Protein AF-A0A5C6ANN1-F1 (afdb_monomer_lite)

pLDDT: mean 83.43, std 12.72, range [32.19, 96.56]

Secondary structure (DSSP, 8-state):
---HHHHHHHHHHH---HHHHHHHHHHTTT-HHHHHHTT--HHHHHHHHHHHHHHHHTGGGSSSPPPHHHHHHHHHHHHHHHHTSS-HHHHHHHHHHHHHHHH-HHHHHHHHH-HHHHHHHHHHHH--S--SPPPPEEEEEE-SS-EEEEEEPSPPSSTTS-SEEEEEPPP--TT-PPPPEEEEEEE--S-SSEEEEEEEEEEEETTEEEEEEEEEEEEEE-SHHHHHHHHHHHHHTT--

Structure (mmCIF, N/CA/C/O backbone):
data_AF-A0A5C6ANN1-F1
#
_entry.id   AF-A0A5C6ANN1-F1
#
loop_
_atom_site.group_PDB
_atom_site.id
_atom_site.type_symbol
_atom_site.label_atom_id
_atom_site.label_alt_id
_atom_site.label_comp_id
_atom_site.label_asym_id
_atom_site.label_entity_id
_atom_site.label_seq_id
_atom_site.pdbx_PDB_ins_code
_atom_site.Cartn_x
_atom_site.Cartn_y
_atom_site.Cartn_z
_atom_site.occupancy
_atom_site.B_iso_or_equiv
_atom_site.auth_seq_id
_atom_site.auth_comp_id
_atom_site.auth_asym_id
_atom_site.auth_atom_id
_atom_site.pdbx_PDB_model_num
ATOM 1 N N . MET A 1 1 ? 25.927 -15.952 -22.847 1.00 74.31 1 MET A N 1
ATOM 2 C CA . MET A 1 1 ? 26.620 -14.885 -23.605 1.00 74.31 1 MET A CA 1
ATOM 3 C C . MET A 1 1 ? 25.627 -13.751 -23.765 1.00 74.31 1 MET A C 1
ATOM 5 O O . MET A 1 1 ? 24.557 -14.005 -24.300 1.00 74.31 1 MET A O 1
ATOM 9 N N . VAL A 1 2 ? 25.929 -12.561 -23.238 1.00 84.38 2 VAL A N 1
ATOM 10 C CA . VAL A 1 2 ? 24.998 -11.420 -23.272 1.00 84.38 2 VAL A CA 1
ATOM 11 C C . VAL A 1 2 ? 24.938 -10.831 -24.678 1.00 84.38 2 VAL A C 1
ATOM 13 O O . VAL A 1 2 ? 25.979 -10.594 -25.289 1.00 84.38 2 VAL A O 1
ATOM 16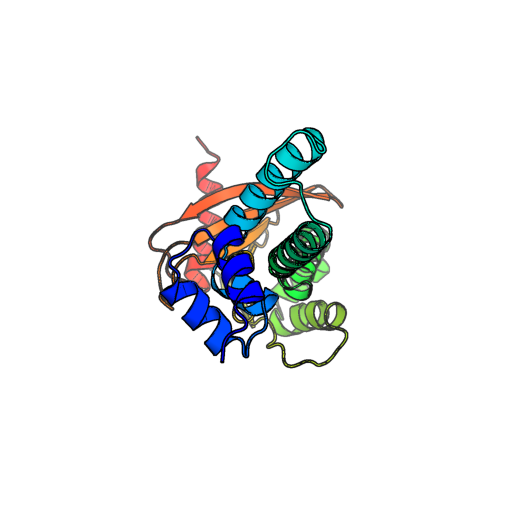 N N . ASP A 1 3 ? 23.725 -10.585 -25.168 1.00 92.81 3 ASP A N 1
ATOM 17 C CA . ASP A 1 3 ? 23.479 -9.899 -26.436 1.00 92.81 3 ASP A CA 1
ATOM 18 C C . ASP A 1 3 ? 24.034 -8.455 -26.382 1.00 92.81 3 ASP A C 1
ATOM 20 O O . ASP A 1 3 ? 23.588 -7.661 -25.541 1.00 92.81 3 ASP A O 1
ATOM 24 N N . PRO A 1 4 ? 24.987 -8.081 -27.261 1.00 92.88 4 PRO A N 1
ATOM 25 C CA . PRO A 1 4 ? 25.559 -6.736 -27.303 1.00 92.88 4 PRO A CA 1
ATOM 26 C C . PRO A 1 4 ? 24.526 -5.621 -27.513 1.00 92.88 4 PRO A C 1
ATOM 28 O O . PRO A 1 4 ? 24.717 -4.515 -27.003 1.00 92.88 4 PRO A O 1
ATOM 31 N N . ILE A 1 5 ? 23.436 -5.896 -28.238 1.00 90.69 5 ILE A N 1
ATOM 32 C CA . ILE A 1 5 ? 22.366 -4.926 -28.501 1.00 90.69 5 ILE A CA 1
ATOM 33 C C . ILE A 1 5 ? 21.604 -4.647 -27.205 1.00 90.69 5 ILE A C 1
ATOM 35 O O . ILE A 1 5 ? 21.442 -3.486 -26.826 1.00 90.69 5 ILE A O 1
ATOM 39 N N . LYS A 1 6 ? 21.218 -5.700 -26.474 1.00 91.81 6 LYS A N 1
ATOM 40 C CA . LYS A 1 6 ? 20.549 -5.570 -25.169 1.00 91.81 6 LYS A CA 1
ATOM 41 C C . LYS A 1 6 ? 21.451 -4.911 -24.129 1.00 91.81 6 LYS A C 1
ATOM 43 O O . LYS A 1 6 ? 20.990 -4.060 -23.378 1.00 91.81 6 LYS A O 1
ATOM 48 N N . LEU A 1 7 ? 22.743 -5.241 -24.122 1.00 93.88 7 LEU A N 1
ATOM 49 C CA . LEU A 1 7 ? 23.719 -4.621 -23.223 1.00 93.88 7 LEU A CA 1
ATOM 50 C C . LEU A 1 7 ? 23.863 -3.116 -23.477 1.00 93.88 7 LEU A C 1
ATOM 52 O O . LEU A 1 7 ? 23.915 -2.330 -22.529 1.00 93.88 7 LEU A O 1
ATOM 56 N N . LYS A 1 8 ? 23.900 -2.707 -24.750 1.00 91.25 8 LYS A N 1
ATOM 57 C CA . LYS A 1 8 ? 23.919 -1.292 -25.131 1.00 91.25 8 LYS A CA 1
ATOM 58 C C . LYS A 1 8 ? 22.620 -0.593 -24.724 1.00 91.25 8 LYS A C 1
ATOM 60 O O . LYS A 1 8 ? 22.699 0.467 -24.108 1.00 91.25 8 LYS A O 1
ATOM 65 N N . GLY A 1 9 ? 21.466 -1.199 -25.010 1.00 89.75 9 GLY A N 1
ATOM 66 C CA . GLY A 1 9 ? 20.154 -0.657 -24.648 1.00 89.75 9 GLY A CA 1
ATOM 67 C C . GLY A 1 9 ? 20.000 -0.452 -23.141 1.00 89.75 9 GLY A C 1
ATOM 68 O O . GLY A 1 9 ? 19.664 0.644 -22.703 1.00 89.75 9 GLY A O 1
ATOM 69 N N . LEU A 1 10 ? 20.357 -1.456 -22.332 1.00 93.00 10 LEU A N 1
ATOM 70 C CA . LEU A 1 10 ? 20.296 -1.363 -20.871 1.00 93.00 10 LEU A CA 1
ATOM 71 C C . LEU A 1 10 ? 21.203 -0.257 -20.323 1.00 93.00 10 LEU A C 1
ATOM 73 O O . LEU A 1 10 ? 20.816 0.475 -19.417 1.00 93.00 10 LEU A O 1
ATOM 77 N N . ARG A 1 11 ? 22.408 -0.105 -20.883 1.00 93.25 11 ARG A N 1
ATOM 78 C CA . ARG A 1 11 ? 23.336 0.962 -20.490 1.00 93.25 11 ARG A CA 1
ATOM 79 C C . ARG A 1 11 ? 22.816 2.350 -20.859 1.00 93.25 11 ARG A C 1
ATOM 81 O O . ARG A 1 11 ? 22.998 3.274 -20.080 1.00 93.25 11 ARG A O 1
ATOM 88 N N . GLN A 1 12 ? 22.204 2.505 -22.031 1.00 88.50 12 GLN A N 1
ATOM 89 C CA . GLN A 1 12 ? 21.602 3.779 -22.435 1.00 88.50 12 GLN A CA 1
ATOM 90 C C . GLN A 1 12 ? 20.427 4.154 -21.528 1.00 88.50 12 GLN A C 1
ATOM 92 O O . GLN A 1 12 ? 20.292 5.319 -21.176 1.00 88.50 12 GLN A O 1
ATOM 97 N N . LEU A 1 13 ? 19.633 3.164 -21.118 1.00 88.81 13 LEU A N 1
ATOM 98 C CA . LEU A 1 13 ? 18.483 3.361 -20.243 1.00 88.81 13 LEU A CA 1
ATOM 99 C C . LEU A 1 13 ? 18.887 3.701 -18.799 1.00 88.81 13 LEU A C 1
ATOM 101 O O . LEU A 1 13 ? 18.319 4.595 -18.196 1.00 88.81 13 LEU A O 1
ATOM 105 N N . THR A 1 14 ? 19.867 2.992 -18.239 1.00 89.38 14 THR A N 1
ATOM 106 C CA . THR A 1 14 ? 20.229 3.094 -16.808 1.00 89.38 14 THR A CA 1
ATOM 107 C C . THR A 1 14 ? 21.379 4.057 -16.528 1.00 89.38 14 THR A C 1
ATOM 109 O O . THR A 1 14 ? 21.643 4.386 -15.376 1.00 89.38 14 THR A O 1
ATOM 112 N N . ASN A 1 15 ? 22.132 4.444 -17.563 1.00 88.31 15 ASN A N 1
ATOM 113 C CA . ASN A 1 15 ? 23.419 5.137 -17.455 1.00 88.31 15 ASN A CA 1
ATOM 114 C C . ASN A 1 15 ? 24.447 4.435 -16.533 1.00 88.31 15 ASN A C 1
ATOM 116 O O . ASN A 1 15 ? 25.425 5.041 -16.092 1.00 88.31 15 ASN A O 1
ATOM 120 N N . ALA A 1 16 ? 24.250 3.145 -16.244 1.00 90.44 16 ALA A N 1
ATOM 121 C CA . ALA A 1 16 ? 25.093 2.3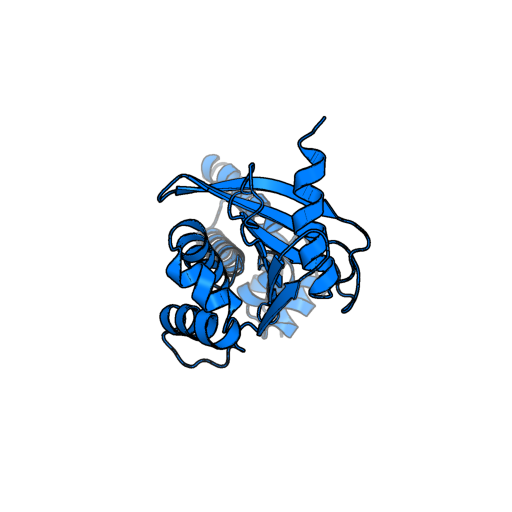81 -15.336 1.00 90.44 16 ALA A CA 1
ATOM 122 C C . ALA A 1 16 ? 26.400 1.893 -15.992 1.00 90.44 16 ALA A C 1
ATOM 124 O O . ALA A 1 16 ? 26.607 1.956 -17.213 1.00 90.44 16 ALA A O 1
ATOM 125 N N . GLY A 1 17 ? 27.312 1.375 -15.163 1.00 92.62 17 GLY A N 1
ATOM 126 C CA . GLY A 1 17 ? 28.566 0.786 -15.619 1.00 92.62 17 GLY A CA 1
ATOM 127 C C . GLY A 1 17 ? 28.345 -0.453 -16.495 1.00 92.62 17 GLY A C 1
ATOM 128 O O . GLY A 1 17 ? 27.453 -1.261 -16.252 1.00 92.62 17 GLY A O 1
ATOM 129 N N . LEU A 1 18 ? 29.205 -0.659 -17.501 1.00 94.12 18 LEU A N 1
ATOM 130 C CA . LEU A 1 18 ? 29.098 -1.795 -18.435 1.00 94.12 18 LEU A CA 1
ATOM 131 C C . LEU A 1 18 ? 29.082 -3.156 -17.716 1.00 94.12 18 LEU A C 1
ATOM 133 O O . LEU A 1 18 ? 28.365 -4.069 -18.123 1.00 94.12 18 LEU A O 1
ATOM 137 N N . ALA A 1 19 ? 29.881 -3.290 -16.655 1.00 94.25 19 ALA A N 1
ATOM 138 C CA . ALA A 1 19 ? 29.939 -4.502 -15.848 1.00 94.25 19 ALA A CA 1
ATOM 139 C C . ALA A 1 19 ? 28.636 -4.742 -15.070 1.00 94.25 19 ALA A C 1
ATOM 141 O O . ALA A 1 19 ? 28.210 -5.888 -14.948 1.00 94.25 19 ALA A O 1
ATOM 142 N N . ASP A 1 20 ? 27.983 -3.682 -14.592 1.00 95.06 20 ASP A N 1
ATOM 143 C CA . ASP A 1 20 ? 26.718 -3.764 -13.857 1.00 95.06 20 ASP A CA 1
ATOM 144 C C . ASP A 1 20 ? 25.587 -4.190 -14.787 1.00 95.06 20 ASP A C 1
ATOM 146 O O . ASP A 1 20 ? 24.904 -5.172 -14.505 1.00 95.06 20 ASP A O 1
ATOM 150 N N . CYS A 1 21 ? 25.490 -3.560 -15.962 1.00 95.81 21 CYS A N 1
ATOM 151 C CA . CYS A 1 21 ? 24.527 -3.949 -16.992 1.00 95.81 21 CYS A CA 1
ATOM 152 C C . CYS A 1 21 ? 24.727 -5.402 -17.445 1.00 95.81 21 CYS A C 1
ATOM 154 O O . CYS A 1 21 ? 23.760 -6.132 -17.658 1.00 95.81 21 CYS A O 1
ATOM 156 N N . LYS A 1 22 ? 25.985 -5.846 -17.583 1.00 95.94 22 LYS A N 1
ATOM 157 C CA . LYS A 1 22 ? 26.286 -7.236 -17.943 1.00 95.94 22 LYS A CA 1
ATOM 158 C C . LYS A 1 22 ? 25.817 -8.200 -16.854 1.00 95.94 22 LYS A C 1
ATOM 160 O O . LYS A 1 22 ? 25.176 -9.192 -17.180 1.00 95.94 22 LYS A O 1
ATOM 165 N N . ARG A 1 23 ? 26.101 -7.895 -15.582 1.00 96.19 23 ARG A N 1
ATOM 166 C CA . ARG A 1 23 ? 25.662 -8.714 -14.443 1.00 96.19 23 ARG A CA 1
ATOM 167 C C . ARG A 1 23 ? 24.142 -8.806 -14.358 1.00 96.19 23 ARG A C 1
ATOM 169 O O . ARG A 1 23 ? 23.636 -9.906 -14.175 1.00 96.19 23 ARG A O 1
ATOM 176 N N . ALA A 1 24 ? 23.435 -7.691 -14.526 1.00 91.12 24 ALA A N 1
ATOM 177 C CA . ALA A 1 24 ? 21.976 -7.675 -14.525 1.00 91.12 24 ALA A CA 1
ATOM 178 C C . ALA A 1 24 ? 21.403 -8.537 -15.663 1.00 91.12 24 ALA A C 1
ATOM 180 O O . ALA A 1 24 ? 20.565 -9.396 -15.418 1.00 91.12 24 ALA A O 1
ATOM 181 N N . LEU A 1 25 ? 21.923 -8.403 -16.890 1.00 95.75 25 LEU A N 1
ATOM 182 C CA . LEU A 1 25 ? 21.481 -9.230 -18.020 1.00 95.75 25 LEU A CA 1
ATOM 183 C C . LEU A 1 25 ? 21.795 -10.715 -17.835 1.00 95.75 25 LEU A C 1
ATOM 185 O O . LEU A 1 25 ? 20.956 -11.546 -18.170 1.00 95.75 25 LEU A O 1
ATOM 189 N N . ASP A 1 26 ? 22.972 -11.062 -17.310 1.00 96.12 26 ASP A N 1
ATOM 190 C CA . ASP A 1 26 ? 23.312 -12.455 -17.007 1.00 96.12 26 ASP A CA 1
ATOM 191 C C . ASP A 1 26 ? 22.364 -13.028 -15.929 1.00 96.12 26 ASP A C 1
ATOM 193 O O . ASP A 1 26 ? 21.859 -14.139 -16.091 1.00 96.12 26 ASP A O 1
ATOM 197 N N . ALA A 1 27 ? 22.058 -12.261 -14.874 1.00 92.31 27 ALA A N 1
ATOM 198 C CA . ALA A 1 27 ? 21.139 -12.666 -13.806 1.00 92.31 27 ALA A CA 1
ATOM 199 C C . ALA A 1 27 ? 19.683 -12.817 -14.284 1.00 92.31 27 ALA A C 1
ATOM 201 O O . ALA A 1 27 ? 18.965 -13.695 -13.811 1.00 92.31 27 ALA A O 1
ATOM 202 N N . SER A 1 28 ? 19.261 -12.003 -15.249 1.00 92.94 28 SER A N 1
ATOM 203 C CA . SER A 1 28 ? 17.920 -12.035 -15.843 1.00 92.94 28 SER A CA 1
ATOM 204 C C . SER A 1 28 ? 17.790 -13.001 -17.028 1.00 92.94 28 SER A C 1
ATOM 206 O O . SER A 1 28 ? 16.821 -12.921 -17.779 1.00 92.94 28 SER A O 1
ATOM 208 N N . GLY A 1 29 ? 18.770 -13.881 -17.271 1.00 93.62 29 GLY A N 1
ATOM 209 C CA . GLY A 1 29 ? 18.729 -14.823 -18.399 1.00 93.62 29 GLY A CA 1
ATOM 210 C C . GLY A 1 29 ? 18.729 -14.146 -19.779 1.00 93.62 29 GLY A C 1
ATOM 211 O O . GLY A 1 29 ? 18.276 -14.725 -20.763 1.00 93.62 29 GLY A O 1
ATOM 212 N N . GLY A 1 30 ? 19.227 -12.911 -19.864 1.00 93.19 30 GLY A N 1
ATOM 213 C CA . GLY A 1 30 ? 19.242 -12.094 -21.076 1.00 93.19 30 GLY A CA 1
ATOM 214 C C . GLY A 1 30 ? 17.938 -11.343 -21.365 1.00 93.19 30 GLY A C 1
ATOM 215 O O . GLY A 1 30 ? 17.795 -10.795 -22.464 1.00 93.19 30 GLY A O 1
ATOM 216 N N . ASP A 1 31 ? 16.988 -11.306 -20.431 1.00 93.94 31 ASP A N 1
ATOM 217 C CA . ASP A 1 31 ? 15.791 -10.468 -20.522 1.00 93.94 31 ASP A CA 1
ATOM 218 C C . ASP A 1 31 ? 16.133 -9.002 -20.198 1.00 93.94 31 ASP A C 1
ATOM 220 O O . ASP A 1 31 ? 16.632 -8.683 -19.118 1.00 93.94 31 ASP A O 1
ATOM 224 N N . LEU A 1 32 ? 15.887 -8.104 -21.160 1.00 93.75 32 LEU A N 1
ATOM 225 C CA . LEU A 1 32 ? 16.189 -6.677 -21.030 1.00 93.75 32 LEU A CA 1
ATOM 226 C C . LEU A 1 32 ? 15.260 -5.976 -20.032 1.00 93.75 32 LEU A C 1
ATOM 228 O O . LEU A 1 32 ? 15.716 -5.108 -19.293 1.00 93.75 32 LEU A O 1
ATOM 232 N N . PHE A 1 33 ? 13.980 -6.341 -20.018 1.00 94.25 33 PHE A N 1
ATOM 233 C CA . PHE A 1 33 ? 12.996 -5.750 -19.123 1.00 94.25 33 PHE A CA 1
ATOM 234 C C . PHE A 1 33 ? 13.290 -6.154 -17.679 1.00 94.25 33 PHE A C 1
ATOM 236 O O . PHE A 1 33 ? 13.425 -5.287 -16.820 1.00 94.25 33 PHE A O 1
ATOM 243 N N . ALA A 1 34 ? 13.497 -7.448 -17.420 1.00 89.06 34 ALA A N 1
ATOM 244 C CA . ALA A 1 34 ? 13.824 -7.921 -16.075 1.00 89.06 34 ALA A CA 1
ATOM 245 C C . ALA A 1 34 ? 15.167 -7.356 -15.571 1.00 89.06 34 ALA A C 1
ATOM 247 O O . ALA A 1 34 ? 15.286 -7.004 -14.396 1.00 89.06 34 ALA A O 1
ATOM 248 N N . ALA A 1 35 ? 16.158 -7.200 -16.456 1.00 94.06 35 ALA A N 1
ATOM 249 C CA . ALA A 1 35 ? 17.420 -6.560 -16.098 1.00 94.06 35 ALA A CA 1
ATOM 250 C C . ALA A 1 35 ? 17.228 -5.070 -15.764 1.00 94.06 35 ALA A C 1
ATOM 252 O O . ALA A 1 35 ? 17.770 -4.598 -14.767 1.00 94.06 35 ALA A O 1
ATOM 253 N N . ALA A 1 36 ? 16.423 -4.338 -16.542 1.00 93.75 36 ALA A N 1
ATOM 254 C CA . ALA A 1 36 ? 16.095 -2.937 -16.273 1.00 93.75 36 ALA A CA 1
ATOM 255 C C . ALA A 1 36 ? 15.337 -2.757 -14.947 1.00 93.75 36 ALA A C 1
ATOM 257 O O . ALA A 1 36 ? 15.718 -1.904 -14.152 1.00 93.75 36 ALA A O 1
ATOM 258 N N . VAL A 1 37 ? 14.344 -3.607 -14.660 1.00 91.50 37 VAL A N 1
ATOM 259 C CA . VAL A 1 37 ? 13.619 -3.622 -13.375 1.00 91.50 37 VAL A CA 1
ATOM 260 C C . VAL A 1 37 ? 14.572 -3.798 -12.191 1.00 91.50 37 VAL A C 1
ATOM 262 O O . VAL A 1 37 ? 14.400 -3.156 -11.164 1.00 91.50 37 VAL A O 1
ATOM 265 N N . SER A 1 38 ? 15.607 -4.632 -12.328 1.00 90.25 38 SER A N 1
ATOM 266 C CA . SER A 1 38 ? 16.580 -4.855 -11.248 1.00 90.25 38 SER A CA 1
ATOM 267 C C . SER A 1 38 ? 17.510 -3.663 -10.972 1.00 90.25 38 SER A C 1
ATOM 269 O O . SER A 1 38 ? 18.192 -3.649 -9.948 1.00 90.25 38 SER A O 1
ATOM 271 N N . MET A 1 39 ? 17.574 -2.695 -11.892 1.00 90.62 39 MET A N 1
ATOM 272 C CA . MET A 1 39 ? 18.523 -1.578 -11.855 1.00 90.62 39 MET A CA 1
ATOM 273 C C . MET A 1 39 ? 17.867 -0.208 -11.678 1.00 90.62 39 MET A C 1
ATOM 275 O O . MET A 1 39 ? 18.558 0.727 -11.286 1.00 90.62 39 MET A O 1
ATOM 279 N N . LEU A 1 40 ? 16.582 -0.078 -12.002 1.00 89.69 40 LEU A N 1
ATOM 280 C CA . LEU A 1 40 ? 15.853 1.185 -11.978 1.00 89.69 40 LEU A CA 1
ATOM 281 C C . LEU A 1 40 ? 14.885 1.242 -10.799 1.00 89.69 40 LEU A C 1
ATOM 283 O O . LEU A 1 40 ? 14.355 0.228 -10.353 1.00 89.69 40 LEU A O 1
ATOM 287 N N . THR A 1 41 ? 14.630 2.455 -10.333 1.00 85.56 41 THR A N 1
ATOM 288 C CA . THR A 1 41 ? 13.527 2.796 -9.436 1.00 85.56 41 THR A CA 1
ATOM 289 C C . THR A 1 41 ? 12.376 3.427 -10.219 1.00 85.56 41 THR A C 1
ATOM 291 O O . THR A 1 41 ? 12.530 3.830 -11.374 1.00 85.56 41 THR A O 1
ATOM 294 N N . GLU A 1 42 ? 11.214 3.577 -9.580 1.00 82.12 42 GLU A N 1
ATOM 295 C CA . GLU A 1 42 ? 10.096 4.316 -10.173 1.00 82.12 42 GLU A CA 1
ATOM 296 C C . GLU A 1 42 ? 10.489 5.755 -10.553 1.00 82.12 42 GLU A C 1
ATOM 298 O O . GLU A 1 42 ? 10.128 6.226 -11.632 1.00 82.12 42 GLU A O 1
ATOM 303 N N . SER A 1 43 ? 11.246 6.442 -9.689 1.00 81.56 43 SER A N 1
ATOM 304 C CA . SER A 1 43 ? 11.703 7.811 -9.956 1.00 81.56 43 SER A CA 1
ATOM 305 C C . SER A 1 43 ? 12.562 7.867 -11.216 1.00 81.56 43 SER A C 1
ATOM 307 O O . SER A 1 43 ? 12.337 8.725 -12.068 1.00 81.56 43 SER A O 1
ATOM 309 N N . ASP A 1 44 ? 13.478 6.907 -11.379 1.00 89.94 44 ASP A N 1
ATOM 310 C CA . ASP A 1 44 ? 14.326 6.826 -12.571 1.00 89.94 44 ASP A CA 1
ATOM 311 C C . ASP A 1 44 ? 13.476 6.643 -13.836 1.00 89.94 44 ASP A C 1
ATOM 313 O O . ASP A 1 44 ? 13.704 7.299 -14.850 1.00 89.94 44 ASP A O 1
ATOM 317 N N . VAL A 1 45 ? 12.443 5.794 -13.782 1.00 90.50 45 VAL A N 1
ATOM 318 C CA . VAL A 1 45 ? 11.533 5.574 -14.918 1.00 90.50 45 VAL A CA 1
ATOM 319 C C . VAL A 1 45 ? 10.735 6.835 -15.262 1.00 90.50 45 VAL A C 1
ATOM 321 O O . VAL A 1 45 ? 10.552 7.129 -16.445 1.00 90.50 45 VAL A O 1
ATOM 324 N N . GLN A 1 46 ? 10.309 7.620 -14.269 1.00 85.88 46 GLN A N 1
ATOM 325 C CA . GLN A 1 46 ? 9.625 8.896 -14.507 1.00 85.88 46 GLN A CA 1
ATOM 326 C C . GLN A 1 46 ? 10.554 9.940 -15.144 1.00 85.88 46 GLN A C 1
ATOM 328 O O . GLN A 1 46 ? 10.162 10.613 -16.102 1.00 85.88 46 GLN A O 1
ATOM 333 N N . GLU A 1 47 ? 11.802 10.038 -14.684 1.00 88.88 47 GLU A N 1
ATOM 334 C CA . GLU A 1 47 ? 12.810 10.911 -15.297 1.00 88.88 47 GLU A CA 1
ATOM 335 C C . GLU A 1 47 ? 13.109 10.506 -16.747 1.00 88.88 47 GLU A C 1
ATOM 337 O O . GLU A 1 47 ? 13.139 11.352 -17.648 1.00 88.88 47 GLU A O 1
ATOM 342 N N . LEU A 1 48 ? 13.260 9.202 -16.999 1.00 92.50 48 LEU A N 1
ATOM 343 C CA . LEU A 1 48 ? 13.475 8.658 -18.339 1.00 92.50 48 LEU A CA 1
ATOM 344 C C . LEU A 1 48 ? 12.288 8.935 -19.263 1.00 92.50 48 LEU A C 1
ATOM 346 O O . LEU A 1 48 ? 12.487 9.348 -20.407 1.00 92.50 48 LEU A O 1
ATOM 350 N N . LYS A 1 49 ? 11.056 8.777 -18.772 1.00 91.38 49 LYS A N 1
ATOM 351 C CA . LYS A 1 49 ? 9.841 9.098 -19.527 1.00 91.38 49 LYS A CA 1
ATOM 352 C C . LYS A 1 49 ? 9.773 10.582 -19.873 1.00 91.38 49 LYS A C 1
ATOM 354 O O . LYS A 1 49 ? 9.498 10.924 -21.023 1.00 91.38 49 LYS A O 1
ATOM 359 N N . GLN A 1 50 ? 10.082 11.465 -18.927 1.00 88.62 50 GLN A N 1
ATOM 360 C CA . GLN A 1 50 ? 10.095 12.904 -19.179 1.00 88.62 50 GLN A CA 1
ATOM 361 C C . GLN A 1 50 ? 11.157 13.281 -20.221 1.00 88.62 50 GLN A C 1
ATOM 363 O O . GLN A 1 50 ? 10.874 14.023 -21.164 1.00 88.62 50 GLN A O 1
ATOM 368 N N . SER A 1 51 ? 12.358 12.708 -20.108 1.00 89.69 51 SER A N 1
ATOM 369 C CA . SER A 1 51 ? 13.430 12.855 -21.100 1.00 89.69 51 SER A CA 1
ATOM 370 C C . SER A 1 51 ? 12.996 12.363 -22.488 1.00 89.69 51 SER A C 1
ATOM 372 O O . SER A 1 51 ? 13.179 13.061 -23.492 1.00 89.69 51 SER A O 1
ATOM 374 N N . MET A 1 52 ? 12.337 11.202 -22.555 1.00 91.00 52 MET A N 1
ATOM 375 C CA . MET A 1 52 ? 11.778 10.648 -23.788 1.00 91.00 52 MET A CA 1
ATOM 376 C C . MET A 1 52 ? 10.719 11.578 -24.397 1.00 91.00 52 MET A C 1
ATOM 378 O O . MET A 1 52 ? 10.752 11.817 -25.600 1.00 91.00 52 MET A O 1
ATOM 382 N N . MET A 1 53 ? 9.803 12.144 -23.605 1.00 87.50 53 MET A N 1
ATOM 383 C CA . MET A 1 53 ? 8.771 13.069 -24.098 1.00 87.50 53 MET A CA 1
ATOM 384 C C . MET A 1 53 ? 9.378 14.351 -24.683 1.00 87.50 53 MET A C 1
ATOM 386 O O . MET A 1 53 ? 8.953 14.814 -25.746 1.00 87.50 53 MET A O 1
ATOM 390 N N . VAL A 1 54 ? 10.420 14.892 -24.045 1.00 87.38 54 VAL A N 1
ATOM 391 C CA . VAL A 1 54 ? 11.167 16.041 -24.576 1.00 87.38 54 VAL A CA 1
ATOM 392 C C . VAL A 1 54 ? 11.824 15.679 -25.910 1.00 87.38 54 VAL A C 1
ATOM 394 O O . VAL A 1 54 ? 11.658 16.403 -26.890 1.00 87.38 54 VAL A O 1
ATOM 397 N N . ARG A 1 55 ? 12.489 14.522 -26.000 1.00 88.69 55 ARG A N 1
ATOM 398 C CA . ARG A 1 55 ? 13.090 14.039 -27.256 1.00 88.69 55 ARG A CA 1
ATOM 399 C C . ARG A 1 55 ? 12.048 13.797 -28.350 1.00 88.69 55 ARG A C 1
ATOM 401 O O . ARG A 1 55 ? 12.272 14.174 -29.495 1.00 88.69 55 ARG A O 1
ATOM 408 N N . ALA A 1 56 ? 10.901 13.216 -28.007 1.00 85.62 56 ALA A N 1
ATOM 409 C CA . ALA A 1 56 ? 9.815 12.954 -28.945 1.00 85.62 56 ALA A CA 1
ATOM 410 C C . ALA A 1 56 ? 9.222 14.252 -29.513 1.00 85.62 56 ALA A C 1
ATOM 412 O O . ALA A 1 56 ? 8.960 14.330 -30.712 1.00 85.62 56 ALA A O 1
ATOM 413 N N . SER A 1 57 ? 9.059 15.288 -28.681 1.00 84.94 57 SER A N 1
ATOM 414 C CA . SER A 1 57 ? 8.542 16.591 -29.127 1.00 84.94 57 SER A CA 1
ATOM 415 C C . SER A 1 57 ? 9.523 17.366 -30.016 1.00 84.94 57 SER A C 1
ATOM 417 O O . SER A 1 57 ? 9.090 18.120 -30.885 1.00 84.94 57 SER A O 1
ATOM 419 N N . ALA A 1 58 ? 10.832 17.130 -29.874 1.00 82.38 58 ALA A N 1
ATOM 420 C CA . ALA A 1 58 ? 11.860 17.673 -30.765 1.00 82.38 58 ALA A CA 1
ATOM 421 C C . ALA A 1 58 ? 11.896 17.002 -32.162 1.00 82.38 58 ALA A C 1
ATOM 423 O O . ALA A 1 58 ? 12.582 17.488 -33.067 1.00 82.38 58 ALA A O 1
ATOM 424 N N . GLY A 1 59 ? 11.146 15.911 -32.363 1.00 71.75 59 GLY A N 1
ATOM 425 C CA . GLY A 1 59 ? 10.993 15.236 -33.653 1.00 71.75 59 GLY A CA 1
ATOM 426 C C . GLY A 1 59 ? 12.278 14.572 -34.163 1.00 71.75 59 GLY A C 1
ATOM 427 O O . GLY A 1 59 ? 13.140 14.167 -33.392 1.00 71.75 59 GLY A O 1
ATOM 428 N N . GLN A 1 60 ? 12.423 14.440 -35.486 1.00 71.19 60 GLN A N 1
ATOM 429 C CA . GLN A 1 60 ? 13.600 13.793 -36.097 1.00 71.19 60 GLN A CA 1
ATOM 430 C C . GLN A 1 60 ? 14.841 14.695 -36.197 1.00 71.19 60 GLN A C 1
ATOM 432 O O . GLN A 1 60 ? 15.883 14.259 -36.675 1.00 71.19 60 GLN A O 1
ATOM 437 N N . SER A 1 61 ? 14.757 15.943 -35.733 1.00 68.50 61 SER A N 1
ATOM 438 C CA . SER A 1 61 ? 15.867 16.902 -35.793 1.00 68.50 61 SER A CA 1
ATOM 439 C C . SER A 1 61 ? 16.957 16.651 -34.741 1.00 68.50 61 SER A C 1
ATOM 441 O O . SER A 1 61 ? 17.965 17.357 -34.721 1.00 68.50 61 SER A O 1
ATOM 443 N N . ILE A 1 62 ? 16.781 15.660 -33.860 1.00 76.00 62 ILE A N 1
ATOM 444 C CA . ILE A 1 62 ? 17.754 15.283 -32.829 1.00 76.00 62 ILE A CA 1
ATOM 445 C C . ILE A 1 62 ? 18.596 14.073 -33.247 1.00 76.00 62 ILE A C 1
ATOM 447 O O . ILE A 1 62 ? 18.142 13.177 -33.951 1.00 76.00 62 ILE A O 1
ATOM 451 N N . LYS A 1 63 ? 19.837 14.029 -32.750 1.00 73.44 63 LYS A N 1
ATOM 452 C CA . LYS A 1 63 ? 20.837 12.987 -33.050 1.00 73.44 63 LYS A CA 1
ATOM 453 C C . LYS A 1 63 ? 20.423 11.572 -32.610 1.00 73.44 63 LYS A C 1
ATOM 455 O O . LYS A 1 63 ? 21.000 10.606 -33.101 1.00 73.44 63 LYS A O 1
ATOM 460 N N . ASP A 1 64 ? 19.466 11.458 -31.692 1.00 73.44 64 ASP A N 1
ATOM 461 C CA . ASP A 1 64 ? 19.000 10.188 -31.128 1.00 73.44 64 ASP A CA 1
ATOM 462 C C . ASP A 1 64 ? 17.463 10.192 -30.994 1.00 73.44 64 ASP A C 1
ATOM 464 O O . ASP A 1 64 ? 16.929 10.530 -29.927 1.00 73.44 64 ASP A O 1
ATOM 468 N N . PRO A 1 65 ? 16.725 9.928 -32.088 1.00 78.62 65 PRO A N 1
ATOM 469 C CA . PRO A 1 65 ? 15.268 9.936 -32.073 1.00 78.62 65 PRO A CA 1
ATOM 470 C C . PRO A 1 65 ? 14.720 8.807 -31.195 1.00 78.62 65 PRO A C 1
ATOM 472 O O . PRO A 1 65 ? 15.300 7.727 -31.111 1.00 78.62 65 PRO A O 1
ATOM 475 N N . VAL A 1 66 ? 13.580 9.058 -30.551 1.00 84.38 66 VAL A N 1
ATOM 476 C CA . VAL A 1 66 ? 12.891 8.043 -29.743 1.00 84.38 66 VAL A CA 1
ATOM 477 C C . VAL A 1 66 ? 12.435 6.902 -30.648 1.00 84.38 66 VAL A C 1
ATOM 479 O O . VAL A 1 66 ? 11.731 7.131 -31.633 1.00 84.38 66 VAL A O 1
ATOM 482 N N . THR A 1 67 ? 12.824 5.676 -30.303 1.00 87.06 67 THR A N 1
ATOM 483 C CA . THR A 1 67 ? 12.410 4.468 -31.032 1.00 87.06 67 THR A CA 1
ATOM 484 C C . THR A 1 67 ? 11.121 3.885 -30.450 1.00 87.06 67 THR A C 1
ATOM 486 O O . THR A 1 67 ? 10.832 4.060 -29.266 1.00 87.06 67 THR A O 1
ATOM 489 N N . ASP A 1 68 ? 10.352 3.139 -31.250 1.00 87.12 68 ASP A N 1
ATOM 490 C CA . ASP A 1 68 ? 9.151 2.458 -30.741 1.00 87.12 68 ASP A CA 1
ATOM 491 C C . ASP A 1 68 ? 9.495 1.388 -29.694 1.00 87.12 68 ASP A C 1
ATOM 493 O O . ASP A 1 68 ? 8.741 1.188 -28.747 1.00 87.12 68 ASP A O 1
ATOM 497 N N . THR A 1 69 ? 10.661 0.746 -29.809 1.00 86.38 69 THR A N 1
ATOM 498 C CA . THR A 1 69 ? 11.154 -0.217 -28.813 1.00 86.38 69 THR A CA 1
ATOM 499 C C . THR A 1 69 ? 11.471 0.452 -27.475 1.00 86.38 69 THR A C 1
ATOM 501 O O . THR A 1 69 ? 11.125 -0.090 -26.431 1.00 86.38 69 THR A O 1
ATOM 504 N N . GLU A 1 70 ? 12.097 1.633 -27.490 1.00 88.56 70 GLU A N 1
ATOM 505 C CA . GLU A 1 70 ? 12.339 2.437 -26.282 1.00 88.56 70 GLU A CA 1
ATOM 506 C C . GLU A 1 70 ? 11.017 2.854 -25.630 1.00 88.56 70 GLU A C 1
ATOM 508 O O . GLU A 1 70 ? 10.857 2.686 -24.421 1.00 88.56 70 GLU A O 1
ATOM 513 N N . ARG A 1 71 ? 10.045 3.312 -26.435 1.00 90.00 71 ARG A N 1
ATOM 514 C CA . ARG A 1 71 ? 8.709 3.681 -25.950 1.00 90.00 71 ARG A CA 1
ATOM 515 C C . ARG A 1 71 ? 8.005 2.500 -25.282 1.00 90.00 71 ARG A C 1
ATOM 517 O O . ARG A 1 71 ? 7.582 2.627 -24.141 1.00 90.00 71 ARG A O 1
ATOM 524 N N . GLN A 1 72 ? 7.935 1.350 -25.955 1.00 91.62 72 GLN A N 1
ATOM 525 C CA . GLN A 1 72 ? 7.291 0.145 -25.419 1.00 91.62 72 GLN A CA 1
ATOM 526 C C . GLN A 1 72 ? 7.970 -0.356 -24.141 1.00 91.62 72 GLN A C 1
ATOM 528 O O . GLN A 1 72 ? 7.292 -0.782 -23.209 1.00 91.62 72 GLN A O 1
ATOM 533 N N . LEU A 1 73 ? 9.304 -0.296 -24.072 1.00 91.94 73 LEU A N 1
ATOM 534 C CA . LEU A 1 73 ? 10.042 -0.690 -22.874 1.00 91.94 73 LEU A CA 1
ATOM 535 C C . LEU A 1 73 ? 9.754 0.252 -21.700 1.00 91.94 73 LEU A C 1
ATOM 537 O O . LEU A 1 73 ? 9.519 -0.227 -20.594 1.00 91.94 73 LEU A O 1
ATOM 541 N N . LEU A 1 74 ? 9.750 1.569 -21.927 1.00 92.62 74 LEU A N 1
ATOM 542 C CA . LEU A 1 74 ? 9.427 2.549 -20.887 1.00 92.62 74 LEU A CA 1
ATOM 543 C C . LEU A 1 74 ? 7.968 2.455 -20.435 1.00 92.62 74 LEU A C 1
ATOM 545 O O . LEU A 1 74 ? 7.719 2.516 -19.237 1.00 92.62 74 LEU A O 1
ATOM 549 N N . GLU A 1 75 ? 7.022 2.240 -21.351 1.00 90.25 75 GLU A N 1
ATOM 550 C CA . GLU A 1 75 ? 5.615 1.983 -21.012 1.00 90.25 75 GLU A CA 1
ATOM 551 C C . GLU A 1 75 ? 5.465 0.704 -20.175 1.00 90.25 75 GLU A C 1
ATOM 553 O O . GLU A 1 75 ? 4.744 0.702 -19.179 1.00 90.25 75 GLU A O 1
ATOM 558 N N . ALA A 1 76 ? 6.183 -0.371 -20.518 1.00 90.44 76 ALA A N 1
ATOM 559 C CA . ALA A 1 76 ? 6.177 -1.610 -19.743 1.00 90.44 76 ALA A CA 1
ATOM 560 C C . ALA A 1 76 ? 6.817 -1.439 -18.356 1.00 90.44 76 ALA A C 1
ATOM 562 O O . ALA A 1 76 ? 6.309 -1.985 -17.379 1.00 90.44 76 ALA A O 1
ATOM 563 N N . LEU A 1 77 ? 7.917 -0.686 -18.248 1.00 90.38 77 LEU A N 1
ATOM 564 C CA . LEU A 1 77 ? 8.569 -0.376 -16.972 1.00 90.38 77 LEU A CA 1
ATOM 565 C C . LEU A 1 77 ? 7.686 0.507 -16.097 1.00 90.38 77 LEU A C 1
ATOM 567 O O . LEU A 1 77 ? 7.528 0.229 -14.914 1.00 90.38 77 LEU A O 1
ATOM 571 N N . GLU A 1 78 ? 7.065 1.532 -16.670 1.00 88.12 78 GLU A N 1
ATOM 572 C CA . GLU A 1 78 ? 6.109 2.368 -15.955 1.00 88.12 78 GLU A CA 1
ATOM 573 C C . GLU A 1 78 ? 4.922 1.533 -15.473 1.00 88.12 78 GLU A C 1
ATOM 575 O O . GLU A 1 78 ? 4.600 1.574 -14.291 1.00 88.12 78 GLU A O 1
ATOM 580 N N . ALA A 1 79 ? 4.323 0.709 -16.336 1.00 82.00 79 ALA A N 1
ATOM 581 C CA . ALA A 1 79 ? 3.251 -0.200 -15.942 1.00 82.00 79 ALA A CA 1
ATOM 582 C C . ALA A 1 79 ? 3.697 -1.195 -14.860 1.00 82.00 79 ALA A C 1
ATOM 584 O O . ALA A 1 79 ? 2.910 -1.532 -13.982 1.00 82.00 79 ALA A O 1
ATOM 585 N N . HIS A 1 80 ? 4.953 -1.643 -14.887 1.00 83.38 80 HIS A N 1
ATOM 586 C CA . HIS A 1 80 ? 5.521 -2.508 -13.860 1.00 83.38 80 HIS A CA 1
ATOM 587 C C . HIS A 1 80 ? 5.653 -1.800 -12.517 1.00 83.38 80 HIS A C 1
ATOM 589 O O . HIS A 1 80 ? 5.163 -2.319 -11.522 1.00 83.38 80 HIS A O 1
ATOM 595 N N . PHE A 1 81 ? 6.273 -0.620 -12.474 1.00 80.25 81 PHE A N 1
ATOM 596 C CA . PHE A 1 81 ? 6.444 0.125 -11.227 1.00 80.25 81 PHE A CA 1
ATOM 597 C C . PHE A 1 81 ? 5.115 0.671 -10.696 1.00 80.25 81 PHE A C 1
ATOM 599 O O . PHE A 1 81 ? 4.887 0.623 -9.493 1.00 80.25 81 PHE A O 1
ATOM 606 N N . ILE A 1 82 ? 4.186 1.066 -11.574 1.00 72.56 82 ILE A N 1
ATOM 607 C CA . ILE A 1 82 ? 2.794 1.353 -11.202 1.00 72.56 82 ILE A CA 1
ATOM 608 C C . ILE A 1 82 ? 2.101 0.085 -10.697 1.00 72.56 82 ILE A C 1
ATOM 610 O O . ILE A 1 82 ? 1.383 0.145 -9.712 1.00 72.56 82 ILE A O 1
ATOM 614 N N . GLY A 1 83 ? 2.319 -1.073 -11.317 1.00 63.41 83 GLY A N 1
ATOM 615 C CA . GLY A 1 83 ? 1.779 -2.353 -10.851 1.00 63.41 83 GLY A CA 1
ATOM 616 C C . GLY A 1 83 ? 2.377 -2.816 -9.518 1.00 63.41 83 GLY A C 1
ATOM 617 O O . GLY A 1 83 ? 1.711 -3.510 -8.756 1.00 63.41 83 GLY A O 1
ATOM 618 N N . GLN A 1 84 ? 3.610 -2.401 -9.211 1.00 66.00 84 GLN A N 1
ATOM 619 C CA . GLN A 1 84 ? 4.235 -2.542 -7.894 1.00 66.00 84 GLN A CA 1
ATOM 620 C C . GLN A 1 84 ? 3.742 -1.502 -6.883 1.00 66.00 84 GLN A C 1
ATOM 622 O O . GLN A 1 84 ? 4.001 -1.648 -5.680 1.00 66.00 84 GLN A O 1
ATOM 627 N N . ARG A 1 85 ? 3.033 -0.451 -7.320 1.00 60.22 85 ARG A N 1
ATOM 628 C CA . ARG A 1 85 ? 2.285 0.383 -6.384 1.00 60.22 85 ARG A CA 1
ATOM 629 C C . ARG A 1 85 ? 1.149 -0.464 -5.865 1.00 60.22 85 ARG A C 1
ATOM 631 O O . ARG A 1 85 ? 0.117 -0.602 -6.508 1.00 60.22 85 ARG A O 1
ATOM 638 N N . THR A 1 86 ? 1.390 -0.985 -4.667 1.00 58.09 86 THR A N 1
ATOM 639 C CA . THR A 1 86 ? 0.441 -1.634 -3.772 1.00 58.09 86 THR A CA 1
ATOM 640 C C . THR A 1 86 ? -0.314 -2.823 -4.366 1.00 58.09 86 THR A C 1
ATOM 642 O O . THR A 1 86 ? -1.099 -2.678 -5.298 1.00 58.09 86 THR A O 1
ATOM 645 N N . ARG A 1 87 ? -0.171 -4.012 -3.768 1.00 68.56 87 ARG A N 1
ATOM 646 C CA . ARG A 1 87 ? -1.036 -5.164 -4.060 1.00 68.56 87 ARG A CA 1
ATOM 647 C C . ARG A 1 87 ? -2.502 -4.713 -4.134 1.00 68.56 87 ARG A C 1
ATOM 649 O O . ARG A 1 87 ? -2.996 -4.179 -3.135 1.00 68.56 87 ARG A O 1
ATOM 656 N N . PRO A 1 88 ? -3.225 -4.978 -5.243 1.00 67.56 88 PRO A N 1
ATOM 657 C CA . PRO A 1 88 ? -4.621 -4.567 -5.393 1.00 67.56 88 PRO A CA 1
ATOM 658 C C . PRO A 1 88 ? -5.498 -5.007 -4.219 1.00 67.56 88 PRO A C 1
ATOM 660 O O . PRO A 1 88 ? -6.398 -4.281 -3.809 1.00 67.56 88 PRO A O 1
ATOM 663 N N . VAL A 1 89 ? -5.181 -6.164 -3.628 1.00 78.38 89 VAL A N 1
ATOM 664 C CA . VAL A 1 89 ? -5.861 -6.681 -2.437 1.00 78.38 89 VAL A CA 1
ATOM 665 C C . VAL A 1 89 ? -5.560 -5.845 -1.188 1.00 78.38 89 VAL A C 1
ATOM 667 O O . VAL A 1 89 ? -6.492 -5.551 -0.457 1.00 78.38 89 VAL A O 1
ATOM 670 N N . ASN A 1 90 ? -4.315 -5.407 -0.939 1.00 83.75 90 ASN A N 1
ATOM 671 C CA . ASN A 1 90 ? -3.988 -4.552 0.219 1.00 83.75 90 ASN A CA 1
ATOM 672 C C . ASN A 1 90 ? -4.708 -3.198 0.108 1.00 83.75 90 ASN A C 1
ATOM 674 O O . ASN A 1 90 ? -5.363 -2.772 1.055 1.00 83.75 90 ASN A O 1
ATOM 678 N N . VAL A 1 91 ? -4.670 -2.581 -1.077 1.00 81.31 91 VAL A N 1
ATOM 679 C CA . VAL A 1 91 ? -5.365 -1.313 -1.362 1.00 81.31 91 VAL A CA 1
ATOM 680 C C . VAL A 1 91 ? -6.866 -1.455 -1.213 1.00 81.31 91 VAL A C 1
ATOM 682 O O . VAL A 1 91 ? -7.488 -0.691 -0.480 1.00 81.31 91 VAL A O 1
ATOM 685 N N . GLY A 1 92 ? -7.446 -2.439 -1.904 1.00 86.06 92 GLY A N 1
ATOM 686 C CA . GLY A 1 92 ? -8.875 -2.712 -1.847 1.00 86.06 92 GLY A CA 1
ATOM 687 C C . GLY A 1 92 ? -9.313 -2.983 -0.415 1.00 86.06 92 GLY A C 1
ATOM 688 O O . GLY A 1 92 ? -10.317 -2.440 0.030 1.00 86.06 92 GLY A O 1
ATOM 689 N N . PHE A 1 93 ? -8.514 -3.739 0.339 1.00 89.75 93 PHE A N 1
ATOM 690 C CA . PHE A 1 93 ? -8.801 -4.056 1.730 1.00 89.75 93 PHE A CA 1
ATOM 691 C C . PHE A 1 93 ? -8.738 -2.824 2.624 1.00 89.75 93 PHE A C 1
ATOM 693 O O . PHE A 1 93 ? -9.634 -2.637 3.448 1.00 89.75 93 PHE A O 1
ATOM 700 N N . LEU A 1 94 ? -7.727 -1.967 2.457 1.00 89.44 94 LEU A N 1
ATOM 701 C CA . LEU A 1 94 ? -7.629 -0.704 3.179 1.00 89.44 94 LEU A CA 1
ATOM 702 C C . LEU A 1 94 ? -8.843 0.183 2.886 1.00 89.44 94 LEU A C 1
ATOM 704 O O . LEU A 1 94 ? -9.465 0.671 3.829 1.00 89.44 94 LEU A O 1
ATOM 708 N N . PHE A 1 95 ? -9.221 0.358 1.618 1.00 88.75 95 PHE A N 1
ATOM 709 C CA . PHE A 1 95 ? -10.381 1.172 1.244 1.00 88.75 95 PHE A CA 1
ATOM 710 C C . PHE A 1 95 ? -11.696 0.602 1.775 1.00 88.75 95 PHE A C 1
ATOM 712 O O . PHE A 1 95 ? -12.458 1.340 2.398 1.00 88.75 95 PHE A O 1
ATOM 719 N N . GLU A 1 96 ? -11.947 -0.693 1.585 1.00 91.56 96 GLU A N 1
ATOM 720 C CA . GLU A 1 96 ? -13.195 -1.337 1.999 1.00 91.56 96 GLU A CA 1
ATOM 721 C C . GLU A 1 96 ? -13.333 -1.345 3.524 1.00 91.56 96 GLU A C 1
ATOM 723 O O . GLU A 1 96 ? -14.341 -0.896 4.068 1.00 91.56 96 GLU A O 1
ATOM 728 N N . THR A 1 97 ? -12.274 -1.749 4.235 1.00 92.38 97 THR A N 1
ATOM 729 C CA . THR A 1 97 ? -12.247 -1.721 5.704 1.00 92.38 97 THR A CA 1
ATOM 730 C C . THR A 1 97 ? -12.445 -0.301 6.222 1.00 92.38 97 THR A C 1
ATOM 732 O O . THR A 1 97 ? -13.182 -0.097 7.185 1.00 92.38 97 THR A O 1
ATOM 735 N N . THR A 1 98 ? -11.831 0.698 5.580 1.00 92.00 98 THR A N 1
ATOM 736 C CA . THR A 1 98 ? -12.002 2.107 5.958 1.00 92.00 98 THR A CA 1
ATOM 737 C C . THR A 1 98 ? -13.438 2.573 5.747 1.00 92.00 98 THR A C 1
ATOM 739 O O . THR A 1 98 ? -14.026 3.173 6.647 1.00 92.00 98 THR A O 1
ATOM 742 N N . SER A 1 99 ? -14.015 2.269 4.585 1.00 90.69 99 SER A N 1
ATOM 743 C CA . SER A 1 99 ? -15.391 2.617 4.237 1.00 90.69 99 SER A CA 1
ATOM 744 C C . SER A 1 99 ? -16.382 2.019 5.235 1.00 90.69 99 SER A C 1
ATOM 746 O O . SER A 1 99 ? -17.146 2.759 5.866 1.00 90.69 99 SER A O 1
ATOM 748 N N . LEU A 1 100 ? -16.309 0.704 5.468 1.00 92.44 100 LEU A N 1
ATOM 749 C CA . LEU A 1 100 ? -17.158 -0.008 6.424 1.00 92.44 100 LEU A CA 1
ATOM 750 C C . LEU A 1 100 ? -16.965 0.524 7.846 1.00 92.44 100 LEU A C 1
ATOM 752 O O . LEU A 1 100 ? -17.935 0.832 8.534 1.00 92.44 100 LEU A O 1
ATOM 756 N N . PHE A 1 101 ? -15.721 0.713 8.291 1.00 93.25 101 PHE A N 1
ATOM 757 C CA . PHE A 1 101 ? -15.450 1.188 9.645 1.00 93.25 101 PHE A CA 1
ATOM 758 C C . PHE A 1 101 ? -16.009 2.586 9.913 1.00 93.25 101 PHE A C 1
ATOM 760 O O . PHE A 1 101 ? -16.518 2.856 11.004 1.00 93.25 101 PHE A O 1
ATOM 767 N N . LEU A 1 102 ? -15.933 3.489 8.936 1.00 88.94 102 LEU A N 1
ATOM 768 C CA . LEU A 1 102 ? -16.409 4.861 9.090 1.00 88.94 102 LEU A CA 1
ATOM 769 C C . LEU A 1 102 ? -17.933 4.967 8.936 1.00 88.94 102 LEU A C 1
ATOM 771 O O . LEU A 1 102 ? -18.566 5.714 9.687 1.00 88.94 102 LEU A O 1
ATOM 775 N N . SER A 1 103 ? -18.540 4.194 8.036 1.00 87.69 103 SER A N 1
ATOM 776 C CA . SER A 1 103 ? -19.967 4.312 7.699 1.00 87.69 103 SER A CA 1
ATOM 777 C C . SER A 1 103 ? -20.885 3.357 8.473 1.00 87.69 103 SER A C 1
ATOM 779 O O . SER A 1 103 ? -22.008 3.736 8.804 1.00 87.69 103 SER A O 1
ATOM 781 N N . ASP A 1 104 ? -20.412 2.170 8.860 1.00 89.94 104 ASP A N 1
ATOM 782 C CA . ASP A 1 104 ? -21.247 1.109 9.423 1.00 89.94 104 ASP A CA 1
ATOM 783 C C . ASP A 1 104 ? -20.988 0.897 10.925 1.00 89.94 104 ASP A C 1
ATOM 785 O O . ASP A 1 104 ? -19.915 0.497 11.382 1.00 89.94 104 ASP A O 1
ATOM 789 N N . SER A 1 105 ? -22.017 1.159 11.735 1.00 89.19 105 SER A N 1
ATOM 790 C CA . SER A 1 105 ? -21.944 0.953 13.184 1.00 89.19 105 SER A CA 1
ATOM 791 C C . SER A 1 105 ? -21.964 -0.517 13.604 1.00 89.19 105 SER A C 1
ATOM 793 O O . SER A 1 105 ? -21.371 -0.839 14.633 1.00 89.19 105 SER A O 1
ATOM 795 N N . GLN A 1 106 ? -22.593 -1.401 12.826 1.00 91.81 106 GLN A N 1
ATOM 796 C CA . GLN A 1 106 ? -22.597 -2.841 13.078 1.00 91.81 106 GLN A CA 1
ATOM 797 C C . GLN A 1 106 ? -21.221 -3.431 12.796 1.00 91.81 106 GLN A C 1
ATOM 799 O O . GLN A 1 106 ? -20.702 -4.165 13.634 1.00 91.81 106 GLN A O 1
ATOM 804 N N . PHE A 1 107 ? -20.589 -3.032 11.688 1.00 93.06 107 PHE A N 1
ATOM 805 C CA . PHE A 1 107 ? -19.211 -3.420 11.388 1.00 93.06 107 PHE A CA 1
ATOM 806 C C . PHE A 1 107 ? -18.252 -3.016 12.515 1.00 93.06 107 PHE A C 1
ATOM 808 O O . PHE A 1 107 ? -17.437 -3.826 12.953 1.00 93.06 107 PHE A O 1
ATOM 815 N N . ARG A 1 108 ? -18.388 -1.795 13.058 1.00 92.44 108 ARG A N 1
ATOM 816 C CA . ARG A 1 108 ? -17.578 -1.345 14.206 1.00 92.44 108 ARG A CA 1
ATOM 817 C C . ARG A 1 108 ? -17.743 -2.223 15.446 1.00 92.44 108 ARG A C 1
ATOM 819 O O . ARG A 1 108 ? -16.759 -2.485 16.127 1.00 92.44 108 ARG A O 1
ATOM 826 N N . VAL A 1 109 ? -18.960 -2.669 15.750 1.00 91.44 109 VAL A N 1
ATOM 827 C CA . VAL A 1 109 ? -19.198 -3.581 16.880 1.00 91.44 109 VAL A CA 1
ATOM 828 C C . VAL A 1 109 ? -18.610 -4.962 16.580 1.00 91.44 109 VAL A C 1
ATOM 830 O O . VAL A 1 109 ? -17.847 -5.490 17.383 1.00 91.44 109 VAL A O 1
ATOM 833 N N . ALA A 1 110 ? -18.877 -5.508 15.392 1.00 93.88 110 ALA A N 1
ATOM 834 C CA . ALA A 1 110 ? -18.391 -6.823 14.983 1.00 93.88 110 ALA A CA 1
ATOM 835 C C . ALA A 1 110 ? -16.858 -6.914 15.007 1.00 93.88 110 ALA A C 1
ATOM 837 O O . ALA A 1 110 ? -16.304 -7.874 15.540 1.00 93.88 110 ALA A O 1
ATOM 838 N N . ILE A 1 111 ? -16.161 -5.889 14.506 1.00 93.94 111 ILE A N 1
ATOM 839 C CA . ILE A 1 111 ? -14.696 -5.872 14.480 1.00 93.94 111 ILE A CA 1
ATOM 840 C C . ILE A 1 111 ? -14.075 -5.660 15.869 1.00 93.94 111 ILE A C 1
ATOM 842 O O . ILE A 1 111 ? -12.938 -6.068 16.094 1.00 93.94 111 ILE A O 1
ATOM 846 N N . MET A 1 112 ? -14.798 -5.055 16.820 1.00 91.62 112 MET A N 1
ATOM 847 C CA . MET A 1 112 ? -14.361 -5.021 18.220 1.00 91.62 112 MET A CA 1
ATOM 848 C C . MET A 1 112 ? -14.417 -6.413 18.848 1.00 91.62 112 MET A C 1
ATOM 850 O O . MET A 1 112 ? -13.455 -6.812 19.506 1.00 91.62 112 MET A O 1
ATOM 854 N N . ASP A 1 113 ? -15.524 -7.126 18.630 1.00 91.81 113 ASP A N 1
ATOM 855 C CA . ASP A 1 113 ? -15.825 -8.400 19.286 1.00 91.81 113 ASP A CA 1
ATOM 856 C C . ASP A 1 113 ? -15.069 -9.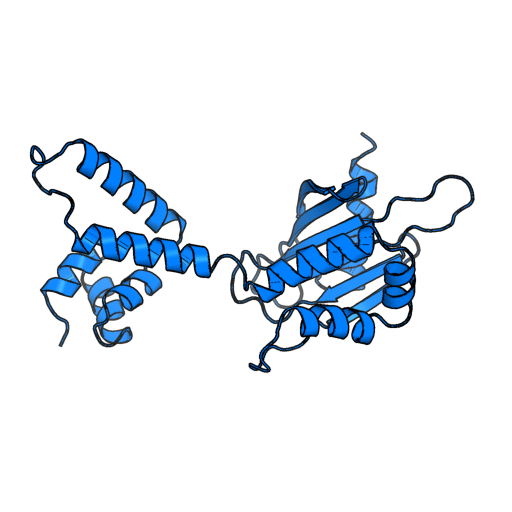578 18.654 1.00 91.81 113 ASP A C 1
ATOM 858 O O . ASP A 1 113 ? -14.570 -10.459 19.355 1.00 91.81 113 ASP A O 1
ATOM 862 N N . GLN A 1 114 ? -14.979 -9.604 17.321 1.00 93.75 114 GLN A N 1
ATOM 863 C CA . GLN A 1 114 ? -14.369 -10.678 16.532 1.00 93.75 114 GLN A CA 1
ATOM 864 C C . GLN A 1 114 ? -13.549 -10.104 15.362 1.00 93.75 114 GLN A C 1
ATOM 866 O O . GLN A 1 114 ? -13.932 -10.264 14.195 1.00 93.75 114 GLN A O 1
ATOM 871 N N . PRO A 1 115 ? -12.410 -9.438 15.638 1.00 93.56 115 PRO A N 1
ATOM 872 C CA . PRO A 1 115 ? -11.634 -8.740 14.615 1.00 93.56 115 PRO A CA 1
ATOM 873 C C . PRO A 1 115 ? -11.163 -9.660 13.481 1.00 93.56 115 PRO A C 1
ATOM 875 O O . PRO A 1 115 ? -11.308 -9.303 12.317 1.00 93.56 115 PRO A O 1
ATOM 878 N N . GLY A 1 116 ? -10.667 -10.861 13.805 1.00 91.44 116 GLY A N 1
ATOM 879 C CA . GLY A 1 116 ? -10.192 -11.832 12.810 1.00 91.44 116 GLY A CA 1
ATOM 880 C C . GLY A 1 116 ? -11.282 -12.260 11.821 1.00 91.44 116 GLY A C 1
ATOM 881 O O . GLY A 1 116 ? -11.139 -12.033 10.625 1.00 91.44 116 GLY A O 1
ATOM 882 N N . ASN A 1 117 ? -12.403 -12.792 12.324 1.00 92.44 117 ASN A N 1
ATOM 883 C CA . ASN A 1 117 ? -13.516 -13.270 11.488 1.00 92.44 117 ASN A CA 1
ATOM 884 C C . ASN A 1 117 ? -14.130 -12.146 10.634 1.00 92.44 117 ASN A C 1
ATOM 886 O O . ASN A 1 117 ? -14.476 -12.345 9.466 1.00 92.44 117 ASN A O 1
ATOM 890 N N . THR A 1 118 ? -14.264 -10.952 11.220 1.00 93.81 118 THR A N 1
ATOM 891 C CA . THR A 1 118 ? -14.833 -9.789 10.527 1.00 93.81 118 THR A CA 1
ATOM 892 C C . THR A 1 118 ? -13.950 -9.375 9.349 1.00 93.81 118 THR A C 1
ATOM 894 O O . THR A 1 118 ? -14.451 -9.154 8.249 1.00 93.81 118 THR A O 1
ATOM 897 N N . LEU A 1 119 ? -12.630 -9.324 9.546 1.00 92.88 119 LEU A N 1
ATOM 898 C CA . LEU A 1 119 ? -11.686 -8.942 8.494 1.00 92.88 119 LEU A CA 1
ATOM 899 C C . LEU A 1 119 ? -11.455 -10.036 7.459 1.00 92.88 119 LEU A C 1
ATOM 901 O O . LEU A 1 119 ? -11.268 -9.715 6.290 1.00 92.88 119 LEU A O 1
ATOM 905 N N . GLU A 1 120 ? -11.505 -11.307 7.849 1.00 90.94 120 GLU A N 1
ATOM 906 C CA . GLU A 1 120 ? -11.442 -12.426 6.908 1.00 90.94 120 GLU A CA 1
ATOM 907 C C . GLU A 1 120 ? -12.580 -12.347 5.879 1.00 90.94 120 GLU A C 1
ATOM 909 O O . GLU A 1 120 ? -12.360 -12.575 4.691 1.00 90.94 120 GLU A O 1
ATOM 914 N N . THR A 1 121 ? -13.776 -11.931 6.308 1.00 90.81 121 THR A N 1
ATOM 915 C CA . THR A 1 121 ? -14.918 -11.719 5.405 1.00 90.81 121 THR A CA 1
ATOM 916 C C . THR A 1 121 ? -14.623 -10.629 4.369 1.00 90.81 121 THR A C 1
ATOM 918 O O . THR A 1 121 ? -14.847 -10.842 3.177 1.00 90.81 121 THR A O 1
ATOM 921 N N . VAL A 1 122 ? -14.072 -9.488 4.801 1.00 92.25 122 VAL A N 1
ATOM 922 C CA . VAL A 1 122 ? -13.678 -8.386 3.902 1.00 92.25 122 VAL A CA 1
ATOM 923 C C . VAL A 1 122 ? -12.562 -8.830 2.954 1.00 92.25 122 VAL A C 1
ATOM 925 O O . VAL A 1 122 ? -12.628 -8.589 1.751 1.00 92.25 122 VAL A O 1
ATOM 928 N N . TRP A 1 123 ? -11.550 -9.525 3.476 1.00 90.12 123 TRP A N 1
ATOM 929 C CA . TRP A 1 123 ? -10.409 -10.002 2.699 1.00 90.12 123 TRP A CA 1
ATOM 930 C C . TRP A 1 123 ? -10.825 -10.993 1.608 1.00 90.12 123 TRP A C 1
ATOM 932 O O . TRP A 1 123 ? -10.460 -10.828 0.444 1.00 90.12 123 TRP A O 1
ATOM 942 N N . ASN A 1 124 ? -11.638 -11.991 1.957 1.00 88.12 124 ASN A N 1
ATOM 943 C CA . ASN A 1 124 ? -12.090 -13.021 1.021 1.00 88.12 124 ASN A CA 1
ATOM 944 C C . ASN A 1 124 ? -13.023 -12.464 -0.064 1.00 88.12 124 ASN A C 1
ATOM 946 O O . ASN A 1 124 ? -13.020 -12.972 -1.184 1.00 88.12 124 ASN A O 1
ATOM 950 N N . ALA A 1 125 ? -13.785 -11.403 0.226 1.00 88.25 125 ALA A N 1
ATOM 951 C CA . ALA A 1 125 ? -14.593 -10.718 -0.785 1.00 88.25 125 ALA A CA 1
ATOM 952 C C . ALA A 1 125 ? -13.733 -10.029 -1.864 1.00 88.25 125 ALA A C 1
ATOM 954 O O . ALA A 1 125 ? -14.160 -9.908 -3.012 1.00 88.25 125 ALA A O 1
ATOM 955 N N . LEU A 1 126 ? -12.518 -9.602 -1.508 1.00 84.50 126 LEU A N 1
ATOM 956 C CA . LEU A 1 126 ? -11.599 -8.869 -2.384 1.00 84.50 126 LEU A CA 1
ATOM 957 C C . LEU A 1 126 ? -10.566 -9.760 -3.084 1.00 84.50 126 LEU A C 1
ATOM 959 O O . LEU A 1 126 ? -10.037 -9.377 -4.128 1.00 84.50 126 LEU A O 1
ATOM 963 N N . ALA A 1 127 ? -10.273 -10.936 -2.528 1.00 76.75 127 ALA A N 1
ATOM 964 C CA . ALA A 1 127 ? -9.334 -11.912 -3.074 1.00 76.75 127 ALA A CA 1
ATOM 965 C C . ALA A 1 127 ? -10.081 -13.149 -3.624 1.00 76.75 127 ALA A C 1
ATOM 967 O O . ALA A 1 127 ? -10.057 -14.211 -3.003 1.00 76.75 127 ALA A O 1
ATOM 968 N N . PRO A 1 128 ? -10.734 -13.059 -4.802 1.00 56.81 128 PRO A N 1
ATOM 969 C CA . PRO A 1 128 ? -11.609 -14.114 -5.326 1.00 56.81 128 PRO A CA 1
ATOM 970 C C . PRO A 1 128 ? -10.877 -15.397 -5.764 1.00 56.81 128 PRO A C 1
ATOM 972 O O . PRO A 1 128 ? -11.529 -16.361 -6.162 1.00 56.81 128 PRO A O 1
ATOM 975 N N . SER A 1 129 ? -9.540 -15.429 -5.713 1.00 57.72 129 SER A N 1
ATOM 976 C CA . SER A 1 129 ? -8.736 -16.611 -6.031 1.00 57.72 129 SER A CA 1
ATOM 977 C C . SER A 1 129 ? -7.887 -17.024 -4.820 1.00 57.72 129 SER A C 1
ATOM 979 O O . SER A 1 129 ? -7.230 -16.166 -4.231 1.00 57.72 129 SER A O 1
ATOM 981 N N . PRO A 1 130 ? -7.837 -18.321 -4.459 1.00 48.53 130 PRO A N 1
ATOM 982 C CA . PRO A 1 130 ? -7.127 -18.838 -3.285 1.00 48.53 130 PRO A CA 1
ATOM 983 C C . PRO A 1 130 ? -5.597 -18.894 -3.473 1.00 48.53 130 PRO A C 1
ATOM 985 O O . PRO A 1 130 ? -4.931 -19.822 -3.010 1.00 48.53 130 PRO A O 1
ATOM 988 N N . SER A 1 131 ? -5.003 -17.933 -4.180 1.00 48.81 131 SER A N 1
ATOM 989 C CA . SER A 1 131 ? -3.551 -17.851 -4.315 1.00 48.81 131 SER A CA 1
ATOM 990 C C . SER A 1 131 ? -2.946 -17.408 -2.987 1.00 48.81 131 SER A C 1
ATOM 992 O O . SER A 1 131 ? -3.026 -16.233 -2.683 1.00 48.81 131 SER A O 1
ATOM 994 N N . SER A 1 132 ? -2.403 -18.348 -2.204 1.00 55.47 132 SER A N 1
ATOM 995 C CA . SER A 1 132 ? -1.301 -18.265 -1.210 1.00 55.47 132 SER A CA 1
ATOM 996 C C . SER A 1 132 ? -1.089 -17.01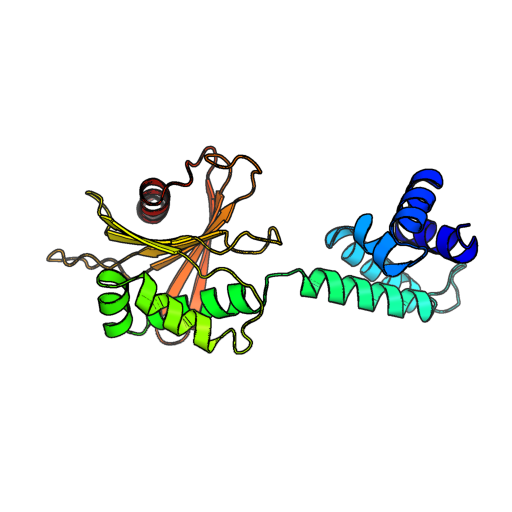4 -0.327 1.00 55.47 132 SER A C 1
ATOM 998 O O . SER A 1 132 ? -0.061 -16.932 0.346 1.00 55.47 132 SER A O 1
ATOM 1000 N N . HIS A 1 133 ? -1.982 -16.031 -0.309 1.00 64.44 133 HIS A N 1
ATOM 1001 C CA . HIS A 1 133 ? -1.835 -14.815 0.471 1.00 64.44 133 HIS A CA 1
ATOM 1002 C C . HIS A 1 133 ? -2.181 -15.144 1.918 1.00 64.44 133 HIS A C 1
ATOM 1004 O O . HIS A 1 133 ? -3.244 -15.697 2.205 1.00 64.44 133 HIS A O 1
ATOM 1010 N N . SER A 1 134 ? -1.272 -14.827 2.837 1.00 80.06 134 SER A N 1
ATOM 1011 C CA . SER A 1 134 ? -1.594 -14.872 4.257 1.00 80.06 134 SER A CA 1
ATOM 1012 C C . SER A 1 134 ? -2.727 -13.890 4.553 1.00 80.06 134 SER A C 1
ATOM 1014 O O . SER A 1 134 ? -2.823 -12.834 3.931 1.00 80.06 134 SER A O 1
ATOM 1016 N N . LEU A 1 135 ? -3.603 -14.255 5.486 1.00 86.94 135 LEU A N 1
ATOM 1017 C CA . LEU A 1 135 ? -4.659 -13.369 5.961 1.00 86.94 135 LEU A CA 1
ATOM 1018 C C . LEU A 1 135 ? -4.058 -12.248 6.825 1.00 86.94 135 LEU A C 1
ATOM 1020 O O . LEU A 1 135 ? -3.073 -12.492 7.535 1.00 86.94 135 LEU A O 1
ATOM 1024 N N . PRO A 1 136 ? -4.646 -11.038 6.814 1.00 91.38 136 PRO A N 1
ATOM 1025 C CA . PRO A 1 136 ? -4.330 -10.028 7.811 1.00 91.38 136 PRO A CA 1
ATOM 1026 C C . PRO A 1 136 ? -4.681 -10.558 9.205 1.00 91.38 136 PRO A C 1
ATOM 1028 O O . PRO A 1 136 ? -5.705 -11.210 9.406 1.00 91.38 136 PRO A O 1
ATOM 1031 N N . ASN A 1 137 ? -3.828 -10.265 10.183 1.00 93.94 137 ASN A N 1
ATOM 1032 C CA . ASN A 1 137 ? -4.101 -10.570 11.585 1.00 93.94 137 ASN A CA 1
ATOM 1033 C C . ASN A 1 137 ? -4.615 -9.309 12.275 1.00 93.94 137 ASN A C 1
ATOM 1035 O O . ASN A 1 137 ? -4.146 -8.219 11.965 1.00 93.94 137 ASN A O 1
ATOM 1039 N N . ALA A 1 138 ? -5.529 -9.430 13.232 1.00 95.38 138 ALA A N 1
ATOM 1040 C CA . ALA A 1 138 ? -6.023 -8.272 13.954 1.00 95.38 138 ALA A CA 1
ATOM 1041 C C . ALA A 1 138 ? -6.216 -8.522 15.444 1.00 95.38 138 ALA A C 1
ATOM 1043 O O . ALA A 1 138 ? -6.728 -9.555 15.871 1.00 95.38 138 ALA A O 1
ATOM 1044 N N . THR A 1 139 ? -5.852 -7.508 16.223 1.00 95.12 139 THR A N 1
ATOM 1045 C CA . THR A 1 139 ? -5.919 -7.524 17.681 1.00 95.12 139 THR A CA 1
ATOM 1046 C C . THR A 1 139 ? -6.564 -6.240 18.171 1.00 95.12 139 THR A C 1
ATOM 1048 O O . THR A 1 139 ? -6.077 -5.140 17.897 1.00 95.12 139 THR A O 1
ATOM 1051 N N . THR A 1 140 ? -7.639 -6.369 18.944 1.00 95.00 140 THR A N 1
ATOM 1052 C CA . THR A 1 140 ? -8.224 -5.236 19.664 1.00 95.00 140 THR A CA 1
ATOM 1053 C C . THR A 1 140 ? -7.421 -4.978 20.935 1.00 95.00 140 THR A C 1
ATOM 1055 O O . THR A 1 140 ? -7.226 -5.869 21.760 1.00 95.00 140 THR A O 1
ATOM 1058 N N . VAL A 1 141 ? -6.929 -3.752 21.085 1.00 92.69 141 VAL A N 1
ATOM 1059 C CA . VAL A 1 141 ? -6.163 -3.293 22.241 1.00 92.69 141 VAL A CA 1
ATOM 1060 C C . VAL A 1 141 ? -6.916 -2.183 22.955 1.00 92.69 141 VAL A C 1
ATOM 1062 O O . VAL A 1 141 ? -7.371 -1.210 22.349 1.00 92.69 141 VAL A O 1
ATOM 1065 N N . GLU A 1 142 ? -7.008 -2.308 24.275 1.00 90.56 142 GLU A N 1
ATOM 1066 C CA . GLU A 1 142 ? -7.509 -1.247 25.133 1.00 90.56 142 GLU A CA 1
ATOM 1067 C C . GLU A 1 142 ? -6.375 -0.667 25.978 1.00 90.56 142 GLU A C 1
ATOM 1069 O O . GLU A 1 142 ? -5.642 -1.369 26.675 1.00 90.56 142 GLU A O 1
ATOM 1074 N N . THR A 1 143 ? -6.245 0.655 25.940 1.00 82.81 143 THR A N 1
ATOM 1075 C CA . THR A 1 143 ? -5.379 1.417 26.840 1.00 82.81 143 THR A CA 1
ATOM 1076 C C . THR A 1 143 ? -6.228 2.346 27.701 1.00 82.81 143 THR A C 1
ATOM 1078 O O . THR A 1 143 ? -7.427 2.514 27.491 1.00 82.81 143 THR A O 1
ATOM 1081 N N . LYS A 1 144 ? -5.615 3.063 28.649 1.00 77.25 144 LYS A N 1
ATOM 1082 C CA . LYS A 1 144 ? -6.333 4.106 29.405 1.00 77.25 144 LYS A CA 1
ATOM 1083 C C . LYS A 1 144 ? -6.922 5.196 28.504 1.00 77.25 144 LYS A C 1
ATOM 1085 O O . LYS A 1 144 ? -7.912 5.813 28.890 1.00 77.25 144 LYS A O 1
ATOM 1090 N N . LYS A 1 145 ? -6.347 5.433 27.321 1.00 74.50 145 LYS A N 1
ATOM 1091 C CA . LYS A 1 145 ? -6.664 6.578 26.452 1.00 74.50 145 LYS A CA 1
ATOM 1092 C C . LYS A 1 145 ? -7.501 6.196 25.234 1.00 74.50 145 LYS A C 1
ATOM 1094 O O . LYS A 1 145 ? -8.428 6.926 24.898 1.00 74.50 145 LYS A O 1
ATOM 1099 N N . VAL A 1 146 ? -7.260 5.020 24.664 1.00 81.12 146 VAL A N 1
ATOM 1100 C CA . VAL A 1 146 ? -7.860 4.598 23.396 1.00 81.12 146 VAL A CA 1
ATOM 1101 C C . VAL A 1 146 ? -8.300 3.136 23.429 1.00 81.12 146 VAL A C 1
ATOM 1103 O O . VAL A 1 146 ? -7.671 2.314 24.097 1.00 81.12 146 VAL A O 1
ATOM 1106 N N . LEU A 1 147 ? -9.378 2.843 22.704 1.00 91.19 147 LEU A N 1
ATOM 1107 C CA . LEU A 1 147 ? -9.754 1.503 22.270 1.00 91.19 147 LEU A CA 1
ATOM 1108 C C . LEU A 1 147 ? -9.525 1.441 20.756 1.00 91.19 147 LEU A C 1
ATOM 1110 O O . LEU A 1 147 ? -10.106 2.246 20.028 1.00 91.19 147 LEU A O 1
ATOM 1114 N N . SER A 1 148 ? -8.684 0.519 20.296 1.00 93.81 148 SER A N 1
ATOM 1115 C CA . SER A 1 148 ? -8.334 0.403 18.877 1.00 93.81 148 SER A CA 1
ATOM 1116 C C . SER A 1 148 ? -8.276 -1.050 18.437 1.00 93.81 148 SER A C 1
ATOM 1118 O O . SER A 1 148 ? -7.835 -1.901 19.203 1.00 93.81 148 SER A O 1
ATOM 1120 N N . THR A 1 149 ? -8.630 -1.325 17.186 1.00 96.38 149 THR A N 1
ATOM 1121 C CA . THR A 1 149 ? -8.285 -2.589 16.526 1.00 96.38 149 THR A CA 1
ATOM 1122 C C . THR A 1 149 ? -7.074 -2.353 15.637 1.00 96.38 149 THR A C 1
ATOM 1124 O O . THR A 1 149 ? -7.115 -1.502 14.753 1.00 96.38 149 THR A O 1
ATOM 1127 N N . VAL A 1 150 ? -5.984 -3.072 15.898 1.00 96.38 150 VAL A N 1
ATOM 1128 C CA . VAL A 1 150 ? -4.767 -3.022 15.083 1.00 96.38 150 VAL A CA 1
ATOM 1129 C C . VAL A 1 150 ? -4.753 -4.219 14.160 1.00 96.38 150 VAL A C 1
ATOM 1131 O O . VAL A 1 150 ? -4.771 -5.355 14.624 1.00 96.38 150 VAL A O 1
ATOM 1134 N N . ILE A 1 151 ? -4.707 -3.938 12.868 1.00 96.56 151 ILE A N 1
ATOM 1135 C CA . ILE A 1 151 ? -4.617 -4.901 11.786 1.00 96.56 151 ILE A CA 1
ATOM 1136 C C . ILE A 1 151 ? -3.167 -4.917 11.320 1.00 96.56 151 ILE A C 1
ATOM 1138 O O . ILE A 1 151 ? -2.632 -3.882 10.935 1.00 96.56 151 ILE A O 1
ATOM 1142 N N . THR A 1 152 ? -2.537 -6.080 11.368 1.00 94.56 152 THR A N 1
ATOM 1143 C CA . THR A 1 152 ? -1.229 -6.348 10.780 1.00 94.56 152 THR A CA 1
ATOM 1144 C C . THR A 1 152 ? -1.451 -6.964 9.412 1.00 94.56 152 THR A C 1
ATOM 1146 O O . THR A 1 152 ? -2.031 -8.049 9.299 1.00 94.56 152 THR A O 1
ATOM 1149 N N . MET A 1 153 ? -0.989 -6.267 8.383 1.00 91.81 153 MET A N 1
ATOM 1150 C CA . MET A 1 153 ? -1.106 -6.728 7.011 1.00 91.81 153 MET A CA 1
ATOM 1151 C C . MET A 1 153 ? -0.138 -7.893 6.753 1.00 91.81 153 MET A C 1
ATOM 1153 O O . MET A 1 153 ? 0.874 -8.040 7.450 1.00 91.81 153 MET A O 1
ATOM 1157 N N . PRO A 1 154 ? -0.427 -8.743 5.755 1.00 87.50 154 PRO A N 1
ATOM 1158 C CA . PRO A 1 154 ? 0.549 -9.686 5.215 1.00 87.50 154 PRO A CA 1
ATOM 1159 C C . PRO A 1 154 ? 1.863 -8.986 4.874 1.00 87.50 154 PRO A C 1
ATOM 1161 O O . PRO A 1 154 ? 1.861 -7.789 4.596 1.00 87.50 154 PRO A 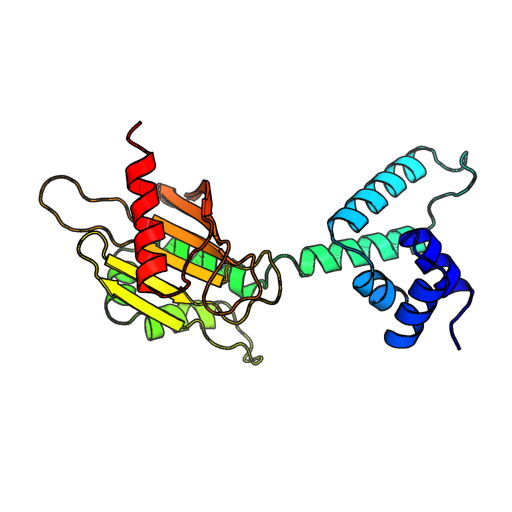O 1
ATOM 1164 N N . THR A 1 155 ? 2.975 -9.730 4.855 1.00 81.31 155 THR A N 1
ATOM 1165 C CA . THR A 1 155 ? 4.295 -9.163 4.549 1.00 81.31 155 THR A CA 1
ATOM 1166 C C . THR A 1 155 ? 4.225 -8.302 3.294 1.00 81.31 155 THR A C 1
ATOM 1168 O O . THR A 1 155 ? 3.844 -8.792 2.224 1.00 81.31 155 THR A O 1
ATOM 1171 N N . SER A 1 156 ? 4.567 -7.029 3.484 1.00 69.94 156 SER A N 1
ATOM 1172 C CA . SER A 1 156 ? 4.606 -6.033 2.429 1.00 69.94 156 SER A CA 1
ATOM 1173 C C . SER A 1 156 ? 5.653 -6.422 1.382 1.00 69.94 156 SER A C 1
ATOM 1175 O O . SER A 1 156 ? 6.778 -6.802 1.720 1.00 69.94 156 SER A O 1
ATOM 1177 N N . GLU A 1 157 ? 5.271 -6.352 0.108 1.00 69.75 157 GLU A N 1
ATOM 1178 C CA . GLU A 1 157 ? 6.190 -6.522 -1.031 1.00 69.75 157 GLU A CA 1
ATOM 1179 C C . GLU A 1 157 ? 6.669 -5.183 -1.598 1.00 69.75 157 GLU A C 1
ATOM 1181 O O . GLU A 1 157 ? 7.577 -5.148 -2.428 1.00 69.75 157 GLU A O 1
ATOM 1186 N N . SER A 1 158 ? 6.071 -4.081 -1.145 1.00 69.75 158 SER A N 1
ATOM 1187 C CA . SER A 1 158 ? 6.289 -2.744 -1.677 1.00 69.75 158 SER A CA 1
ATOM 1188 C C . SER A 1 158 ? 6.219 -1.720 -0.560 1.00 69.75 158 SER A C 1
ATOM 1190 O O . SER A 1 158 ? 5.326 -1.737 0.279 1.00 69.75 158 SER A O 1
ATOM 1192 N N . GLU A 1 159 ? 7.125 -0.752 -0.576 1.00 65.31 159 GLU A N 1
ATOM 1193 C CA . GLU A 1 159 ? 7.154 0.309 0.431 1.00 65.31 159 GLU A CA 1
ATOM 1194 C C . GLU A 1 159 ? 5.894 1.202 0.426 1.00 65.31 159 GLU A C 1
ATOM 1196 O O . GLU A 1 159 ? 5.699 2.036 1.310 1.00 65.31 159 GLU A O 1
ATOM 1201 N N . TRP A 1 160 ? 5.043 1.060 -0.587 1.00 69.12 160 TRP A N 1
ATOM 1202 C CA . TRP A 1 160 ? 3.767 1.755 -0.706 1.00 69.12 160 TRP A CA 1
ATOM 1203 C C . TRP A 1 160 ? 2.615 0.998 -0.049 1.00 69.12 160 TRP A C 1
ATOM 1205 O O . TRP A 1 160 ? 1.522 1.541 0.044 1.00 69.12 160 TRP A O 1
ATOM 1215 N N . GLU A 1 161 ? 2.827 -0.237 0.405 1.00 79.31 161 GLU A N 1
ATOM 1216 C CA . GLU A 1 161 ? 1.813 -1.016 1.110 1.00 79.31 161 GLU A CA 1
ATOM 1217 C C . GLU A 1 161 ? 1.785 -0.662 2.587 1.00 79.31 161 GLU A C 1
ATOM 1219 O O . GLU A 1 161 ? 2.826 -0.559 3.238 1.00 79.31 161 GLU A O 1
ATOM 1224 N N . SER A 1 162 ? 0.577 -0.510 3.125 1.00 87.81 162 SER A N 1
ATOM 1225 C CA . SER A 1 162 ? 0.417 -0.397 4.567 1.00 87.81 162 SER A CA 1
ATOM 1226 C C . SER A 1 162 ? 0.852 -1.708 5.226 1.00 87.81 162 SER A C 1
ATOM 1228 O O . SER A 1 162 ? 0.424 -2.792 4.821 1.00 87.81 162 SER A O 1
ATOM 1230 N N . ASP A 1 163 ? 1.709 -1.606 6.238 1.00 91.50 163 ASP A N 1
ATOM 1231 C CA . ASP A 1 163 ? 2.086 -2.731 7.097 1.00 91.50 163 ASP A CA 1
ATOM 1232 C C . ASP A 1 163 ? 1.055 -2.919 8.210 1.00 91.50 163 ASP A C 1
ATOM 1234 O O . ASP A 1 163 ? 0.817 -4.036 8.676 1.00 91.50 163 ASP A O 1
ATOM 1238 N N . TYR A 1 164 ? 0.432 -1.815 8.635 1.00 94.31 164 TYR A N 1
ATOM 1239 C CA . TYR A 1 164 ? -0.580 -1.820 9.677 1.00 94.31 164 TYR A CA 1
ATOM 1240 C C . TYR A 1 164 ? -1.730 -0.869 9.360 1.00 94.31 164 TYR A C 1
ATOM 1242 O O . TYR A 1 164 ? -1.526 0.225 8.833 1.00 94.31 164 TYR A O 1
ATOM 1250 N N . VAL A 1 165 ? -2.931 -1.256 9.781 1.00 95.38 165 VAL A N 1
ATOM 1251 C CA . VAL A 1 165 ? -4.117 -0.397 9.795 1.00 95.38 165 VAL A CA 1
ATOM 1252 C C . VAL A 1 165 ? -4.651 -0.340 11.220 1.00 95.38 165 VAL A C 1
ATOM 1254 O O . VAL A 1 165 ? -4.892 -1.368 11.846 1.00 95.38 165 VAL A O 1
ATOM 1257 N N . VAL A 1 166 ? -4.829 0.860 11.761 1.00 95.56 166 VAL A N 1
ATOM 1258 C CA . VAL A 1 166 ? -5.363 1.075 13.107 1.00 95.56 166 VAL A CA 1
ATOM 1259 C C . VAL A 1 166 ? -6.747 1.693 13.003 1.00 95.56 166 VAL A C 1
ATOM 1261 O O . VAL A 1 166 ? -6.910 2.817 12.530 1.00 95.56 166 VAL A O 1
ATOM 1264 N N . LEU A 1 167 ? -7.743 0.961 13.488 1.00 95.12 167 LEU A N 1
ATOM 1265 C CA . LEU A 1 167 ? -9.130 1.396 13.579 1.00 95.12 167 LEU A CA 1
ATOM 1266 C C . LEU A 1 167 ? -9.382 1.940 14.985 1.00 95.12 167 LEU A C 1
ATOM 1268 O O . LEU A 1 167 ? -9.397 1.182 15.955 1.00 95.12 167 LEU A O 1
ATOM 1272 N N . MET A 1 168 ? -9.537 3.257 15.117 1.00 92.75 168 MET A N 1
ATOM 1273 C CA . MET A 1 168 ? -9.793 3.903 16.405 1.00 92.75 168 MET A CA 1
ATOM 1274 C C . MET A 1 168 ? -11.288 3.947 16.699 1.00 92.75 168 MET A C 1
ATOM 1276 O O . MET A 1 168 ? -12.058 4.596 15.984 1.00 92.75 168 MET A O 1
ATOM 1280 N N . HIS A 1 169 ? -11.692 3.312 17.797 1.00 90.19 169 HIS A N 1
ATOM 1281 C CA . HIS A 1 169 ? -13.095 3.223 18.184 1.00 90.19 169 HIS A CA 1
ATOM 1282 C C . HIS A 1 169 ? -13.551 4.455 18.976 1.00 90.19 169 HIS A C 1
ATOM 1284 O O . HIS A 1 169 ? -12.840 4.917 19.878 1.00 90.19 169 HIS A O 1
ATOM 1290 N N . PRO A 1 170 ? -14.759 4.979 18.703 1.00 82.38 170 PRO A N 1
ATOM 1291 C CA . PRO A 1 170 ? -15.331 6.074 19.473 1.00 82.38 170 PRO A CA 1
ATOM 1292 C C . PRO A 1 170 ? -15.603 5.626 20.916 1.00 82.38 170 PRO A C 1
ATOM 1294 O O . PRO A 1 170 ? -16.371 4.694 21.162 1.00 82.38 170 PRO A O 1
ATOM 1297 N N . ARG A 1 171 ? -15.019 6.307 21.909 1.00 74.19 171 ARG A N 1
ATOM 1298 C CA . ARG A 1 171 ? -15.341 6.041 23.319 1.00 74.19 171 ARG A CA 1
ATOM 1299 C C . ARG A 1 171 ? -16.617 6.768 23.726 1.00 74.19 171 ARG A C 1
ATOM 1301 O O . ARG A 1 171 ? -16.696 7.992 23.649 1.00 74.19 171 ARG A O 1
ATOM 1308 N N . ARG A 1 172 ? -17.597 6.029 24.254 1.00 58.31 172 ARG A N 1
ATOM 1309 C CA . ARG A 1 172 ? -18.761 6.612 24.938 1.00 58.31 172 ARG A CA 1
ATOM 1310 C C . ARG A 1 172 ? -18.323 7.186 26.293 1.00 58.31 172 ARG A C 1
ATOM 1312 O O . ARG A 1 172 ? -18.379 6.500 27.308 1.00 58.31 172 ARG A O 1
ATOM 1319 N N . ARG A 1 173 ? -17.880 8.446 26.333 1.00 55.38 173 ARG A N 1
ATOM 1320 C CA . ARG A 1 173 ? -17.894 9.256 27.564 1.00 55.38 173 ARG A CA 1
ATOM 1321 C C . ARG A 1 173 ? -18.803 10.465 27.376 1.00 55.38 173 ARG A C 1
ATOM 1323 O O . ARG A 1 173 ? -18.841 11.064 26.310 1.00 55.38 173 ARG A O 1
ATOM 1330 N N . LEU A 1 174 ? -19.531 10.772 28.446 1.00 51.09 174 LEU A N 1
ATOM 1331 C CA . LEU A 1 174 ? -20.837 11.439 28.523 1.00 51.09 174 LEU A CA 1
ATOM 1332 C C . LEU A 1 174 ? -21.053 12.785 27.799 1.00 51.09 174 LEU A C 1
ATOM 1334 O O . LEU A 1 174 ? -22.185 13.248 27.823 1.00 51.09 174 LEU A O 1
ATOM 1338 N N . ILE A 1 175 ? -20.053 13.430 27.183 1.00 52.09 175 ILE A N 1
ATOM 1339 C CA . ILE A 1 175 ? -20.238 14.787 26.620 1.00 52.09 175 ILE A CA 1
ATOM 1340 C C . ILE A 1 175 ? -19.481 15.031 25.292 1.00 52.09 175 ILE A C 1
ATOM 1342 O O . ILE A 1 175 ? -19.878 15.904 24.530 1.00 52.09 175 ILE A O 1
ATOM 1346 N N . PHE A 1 176 ? -18.468 14.227 24.937 1.00 50.81 176 PHE A N 1
ATOM 1347 C CA . PHE A 1 176 ? -17.741 14.360 23.662 1.00 50.81 176 PHE A CA 1
ATOM 1348 C C . PHE A 1 176 ? -17.352 12.977 23.124 1.00 50.81 176 PHE A C 1
ATOM 1350 O O . PHE A 1 176 ? -16.402 12.363 23.615 1.00 50.81 176 PHE A O 1
ATOM 1357 N N . SER A 1 177 ? -18.087 12.459 22.134 1.00 60.56 177 SER A N 1
ATOM 1358 C CA . SER A 1 177 ? -17.659 11.254 21.415 1.00 60.56 177 SER A CA 1
ATOM 1359 C C . SER A 1 177 ? -16.572 11.635 20.417 1.00 60.56 177 SER A C 1
ATOM 1361 O O . SER A 1 177 ? -16.813 12.456 19.533 1.00 60.56 177 SER A O 1
ATOM 1363 N N . SER A 1 178 ? -15.389 11.034 20.528 1.00 68.88 178 SER A N 1
ATOM 1364 C CA . SER A 1 178 ? -14.396 11.099 19.454 1.00 68.88 178 SER A CA 1
ATOM 1365 C C . SER A 1 178 ? -14.966 10.441 18.196 1.00 68.88 178 SER A C 1
ATOM 1367 O O . SER A 1 178 ? -15.596 9.390 18.304 1.00 68.88 178 SER A O 1
ATOM 1369 N N . SER A 1 179 ? -14.746 11.023 17.018 1.00 79.25 179 SER A N 1
ATOM 1370 C CA . SER A 1 179 ? -15.119 10.391 15.747 1.00 79.25 179 SER A CA 1
ATOM 1371 C C . SER A 1 179 ? -14.336 9.093 15.525 1.00 79.25 179 SER A C 1
ATOM 1373 O O . SER A 1 179 ? -13.213 8.950 16.014 1.00 79.25 179 SER A O 1
ATOM 1375 N N . ALA A 1 180 ? -14.922 8.152 14.781 1.00 86.75 180 ALA A N 1
ATOM 1376 C CA . ALA A 1 180 ? -14.189 6.996 14.273 1.00 86.75 180 ALA A CA 1
ATOM 1377 C C . ALA A 1 180 ? -13.085 7.473 13.316 1.00 86.75 180 ALA A C 1
ATOM 1379 O O . ALA A 1 180 ? -13.300 8.401 12.532 1.00 86.75 180 ALA A O 1
ATOM 1380 N N . ARG A 1 181 ? -11.900 6.866 13.403 1.00 89.06 181 ARG A N 1
ATOM 1381 C CA . ARG A 1 181 ? -10.732 7.229 12.586 1.00 89.06 181 ARG A CA 1
ATOM 1382 C C . ARG A 1 181 ? -10.028 5.970 12.120 1.00 89.06 181 ARG A C 1
ATOM 1384 O O . ARG A 1 181 ? -9.984 4.985 12.859 1.00 89.06 181 ARG A O 1
ATOM 1391 N N . VAL A 1 182 ? -9.456 6.034 10.928 1.00 93.31 182 VAL A N 1
ATOM 1392 C CA . VAL A 1 182 ? -8.630 4.964 10.375 1.00 93.31 182 VAL A CA 1
ATOM 1393 C C . VAL A 1 182 ? -7.246 5.513 10.107 1.00 93.31 182 VAL A C 1
ATOM 1395 O O . VAL A 1 182 ? -7.098 6.627 9.610 1.00 93.31 182 VAL A O 1
ATOM 1398 N N . ILE A 1 183 ? -6.229 4.751 10.484 1.00 93.62 183 ILE A N 1
ATOM 1399 C CA . ILE A 1 183 ? -4.841 5.161 10.339 1.00 93.62 183 ILE A CA 1
ATOM 1400 C C . ILE A 1 183 ? -4.070 4.057 9.635 1.00 93.62 183 ILE A C 1
ATOM 1402 O O . ILE A 1 183 ? -3.951 2.958 10.171 1.00 93.62 183 ILE A O 1
ATOM 1406 N N . ALA A 1 184 ? -3.531 4.360 8.460 1.00 93.00 184 ALA A N 1
ATOM 1407 C CA . ALA A 1 184 ? -2.607 3.488 7.752 1.00 93.00 184 ALA A CA 1
ATOM 1408 C C . ALA A 1 184 ? -1.171 3.816 8.176 1.00 93.00 184 ALA A C 1
ATOM 1410 O O . ALA A 1 184 ? -0.786 4.984 8.276 1.00 93.00 184 ALA A O 1
ATOM 1411 N N . ILE A 1 185 ? -0.380 2.785 8.460 1.00 92.00 185 ILE A N 1
ATOM 1412 C CA . ILE A 1 185 ? 1.008 2.914 8.899 1.00 92.00 185 ILE A CA 1
ATOM 1413 C C . ILE A 1 185 ? 1.901 2.122 7.947 1.00 92.00 185 ILE A C 1
ATOM 1415 O O . ILE A 1 185 ? 1.715 0.920 7.759 1.00 92.00 185 ILE A O 1
ATOM 1419 N N . TYR A 1 186 ? 2.902 2.810 7.406 1.00 90.38 186 TYR A N 1
ATOM 1420 C CA . TYR A 1 186 ? 3.895 2.284 6.477 1.00 90.38 186 TYR A CA 1
ATOM 1421 C C . TYR A 1 186 ? 5.255 2.274 7.171 1.00 90.38 186 TYR A C 1
ATOM 1423 O O . TYR A 1 186 ? 5.791 3.322 7.557 1.00 90.38 186 TYR A O 1
ATOM 1431 N N . LYS A 1 187 ? 5.816 1.088 7.353 1.00 87.31 187 LYS A N 1
ATOM 1432 C CA . LYS A 1 187 ? 7.089 0.863 8.023 1.00 87.31 187 LYS A CA 1
ATOM 1433 C C . LYS A 1 187 ? 8.235 1.078 7.040 1.00 87.31 187 LYS A C 1
ATOM 1435 O O . LYS A 1 187 ? 8.355 0.399 6.029 1.00 87.31 187 LYS A O 1
ATOM 1440 N N . ARG A 1 188 ? 9.140 2.003 7.365 1.00 81.69 188 ARG A N 1
ATOM 1441 C CA . ARG A 1 188 ? 10.279 2.375 6.499 1.00 81.69 188 ARG A CA 1
ATOM 1442 C C . ARG A 1 188 ? 11.606 1.730 6.901 1.00 81.69 188 ARG A C 1
ATOM 1444 O O . ARG A 1 188 ? 12.646 2.034 6.325 1.00 81.69 188 ARG A O 1
ATOM 1451 N N . THR A 1 189 ? 11.608 0.841 7.894 1.00 75.12 189 THR A N 1
ATOM 1452 C CA . THR A 1 189 ? 12.829 0.202 8.409 1.00 75.12 189 THR A CA 1
ATOM 1453 C C . THR A 1 189 ? 12.775 -1.320 8.322 1.00 75.12 189 THR A C 1
ATOM 1455 O O . THR A 1 189 ? 11.754 -1.942 8.590 1.00 75.12 189 THR A O 1
ATOM 1458 N N . LYS A 1 190 ? 13.925 -1.944 8.025 1.00 60.91 190 LYS A N 1
ATOM 1459 C CA . LYS A 1 190 ? 14.065 -3.413 7.939 1.00 60.91 190 LYS A CA 1
ATOM 1460 C C . LYS A 1 190 ? 14.157 -4.126 9.298 1.00 60.91 190 LYS A C 1
ATOM 1462 O O . LYS A 1 190 ? 14.154 -5.352 9.340 1.00 60.91 190 LYS A O 1
ATOM 1467 N N . ARG A 1 191 ? 14.272 -3.395 10.415 1.00 70.25 191 ARG A N 1
ATOM 1468 C CA . ARG A 1 191 ? 14.266 -4.000 11.760 1.00 70.25 191 ARG A CA 1
ATOM 1469 C C . ARG A 1 191 ? 12.856 -4.468 12.105 1.00 70.25 191 ARG A C 1
ATOM 1471 O O . ARG A 1 191 ? 11.893 -3.750 11.858 1.00 70.25 191 ARG A O 1
ATOM 1478 N N . ALA A 1 192 ? 12.724 -5.675 12.647 1.00 65.62 192 ALA A N 1
ATOM 1479 C CA . ALA A 1 192 ? 11.420 -6.304 12.859 1.00 65.62 192 ALA A CA 1
ATOM 1480 C C . ALA A 1 192 ? 10.571 -5.581 13.920 1.00 65.62 192 ALA A C 1
ATOM 1482 O O . ALA A 1 192 ? 9.371 -5.416 13.729 1.00 65.62 192 ALA A O 1
ATOM 1483 N N . ASP A 1 193 ? 11.200 -5.087 14.979 1.00 77.06 193 ASP A N 1
ATOM 1484 C CA . ASP A 1 193 ? 10.563 -4.579 16.194 1.00 77.06 193 ASP A CA 1
ATOM 1485 C C . ASP A 1 193 ? 10.479 -3.049 16.263 1.00 77.06 193 ASP A C 1
ATOM 1487 O O . ASP A 1 193 ? 9.511 -2.528 16.819 1.00 77.06 193 ASP A O 1
ATOM 1491 N N . ARG A 1 194 ? 11.453 -2.324 15.688 1.00 83.75 194 ARG A N 1
ATOM 1492 C CA . ARG A 1 194 ? 11.521 -0.857 15.785 1.00 83.75 194 ARG A CA 1
ATOM 1493 C C . ARG A 1 194 ? 11.885 -0.113 14.499 1.00 83.75 194 ARG A C 1
ATOM 1495 O O . ARG A 1 194 ? 12.604 -0.626 13.638 1.00 83.75 194 ARG A O 1
ATOM 1502 N N . GLY A 1 195 ? 11.456 1.146 14.400 1.00 87.94 195 GLY A N 1
ATOM 1503 C CA . GLY A 1 195 ? 12.035 2.123 13.476 1.00 87.94 195 GLY A CA 1
ATOM 1504 C C . GLY A 1 195 ? 11.102 3.249 13.049 1.00 87.94 195 GLY A C 1
ATOM 1505 O O . GLY A 1 195 ? 10.491 3.889 13.893 1.00 87.94 195 GLY A O 1
ATOM 1506 N N . ILE A 1 196 ? 11.075 3.562 11.754 1.00 86.00 196 ILE A N 1
ATOM 1507 C CA . ILE A 1 196 ? 10.389 4.752 11.233 1.00 86.00 196 ILE A CA 1
ATOM 1508 C C . ILE A 1 196 ? 9.025 4.347 10.684 1.00 86.00 196 ILE A C 1
ATOM 1510 O O . ILE A 1 196 ? 8.927 3.420 9.875 1.00 86.00 196 ILE A O 1
ATOM 1514 N N . ALA A 1 197 ? 7.990 5.059 11.116 1.00 88.38 197 ALA A N 1
ATOM 1515 C CA . ALA A 1 197 ? 6.621 4.890 10.661 1.00 88.38 197 ALA A CA 1
ATOM 1516 C C . ALA A 1 197 ? 6.160 6.146 9.915 1.00 88.38 197 ALA A C 1
ATOM 1518 O O . ALA A 1 197 ? 6.106 7.227 10.504 1.00 88.38 197 ALA A O 1
ATOM 1519 N N . ASN A 1 198 ? 5.790 5.995 8.645 1.00 88.62 198 ASN A N 1
ATOM 1520 C CA . ASN A 1 198 ? 4.973 6.989 7.956 1.00 88.62 198 ASN A CA 1
ATOM 1521 C C . ASN A 1 198 ? 3.514 6.680 8.263 1.00 88.62 198 ASN A C 1
ATOM 1523 O O . ASN A 1 198 ? 3.101 5.523 8.209 1.00 88.62 198 ASN A O 1
ATOM 1527 N N . VAL A 1 199 ? 2.748 7.703 8.602 1.00 90.31 199 VAL A N 1
ATOM 1528 C CA . VAL A 1 199 ? 1.388 7.550 9.095 1.00 90.31 199 VAL A CA 1
ATOM 1529 C C . VAL A 1 199 ? 0.455 8.410 8.266 1.00 90.31 199 VAL A C 1
ATOM 1531 O O . VAL A 1 199 ? 0.705 9.603 8.093 1.00 90.31 199 VAL A O 1
ATOM 1534 N N . GLU A 1 200 ? -0.622 7.799 7.789 1.00 90.38 200 GLU A N 1
ATOM 1535 C CA . GLU A 1 200 ? -1.697 8.454 7.056 1.00 90.38 200 GLU A CA 1
ATOM 1536 C C . GLU A 1 200 ? -3.002 8.300 7.823 1.00 90.38 200 GLU A C 1
ATOM 1538 O O . GLU A 1 200 ? -3.420 7.195 8.165 1.00 90.38 200 GLU A O 1
ATOM 1543 N N . GLU A 1 201 ? -3.659 9.420 8.094 1.00 90.81 201 GLU A N 1
ATOM 1544 C CA . GLU A 1 201 ? -4.956 9.445 8.749 1.00 90.81 201 GLU A CA 1
ATOM 1545 C C . GLU A 1 201 ? -6.074 9.691 7.746 1.00 90.81 201 GLU A C 1
ATOM 1547 O O . GLU A 1 201 ? -6.093 10.686 7.010 1.00 90.81 201 GLU A O 1
ATOM 1552 N N . MET A 1 202 ? -7.061 8.807 7.817 1.00 89.06 202 MET A N 1
ATOM 1553 C CA . MET A 1 202 ? -8.280 8.837 7.039 1.00 89.06 202 MET A CA 1
ATOM 1554 C C . MET A 1 202 ? -9.458 9.078 7.979 1.00 89.06 202 MET A C 1
ATOM 1556 O O . MET A 1 202 ? -9.655 8.369 8.973 1.00 89.06 202 MET A O 1
ATOM 1560 N N . THR A 1 203 ? -10.268 10.083 7.655 1.00 83.00 203 THR A N 1
ATOM 1561 C CA . THR A 1 203 ? -11.557 10.287 8.322 1.00 83.00 203 THR A CA 1
ATOM 1562 C C . THR A 1 203 ? -12.668 10.402 7.289 1.00 83.00 203 THR A C 1
ATOM 1564 O O . THR A 1 203 ? -12.438 10.731 6.122 1.00 83.00 203 THR A O 1
ATOM 1567 N N . GLY A 1 204 ? -13.881 10.064 7.714 1.00 71.12 204 GLY A N 1
ATOM 1568 C CA . GLY A 1 204 ? -15.055 10.041 6.853 1.00 71.12 204 GLY A CA 1
ATOM 1569 C C . GLY A 1 204 ? -16.005 11.182 7.173 1.00 71.12 204 GLY A C 1
ATOM 1570 O O . GLY A 1 204 ? -16.222 11.514 8.339 1.00 71.12 204 GLY A O 1
ATOM 1571 N N . ALA A 1 205 ? -16.620 11.728 6.128 1.00 60.84 205 ALA A N 1
ATOM 1572 C CA . ALA A 1 205 ? -17.823 12.544 6.227 1.00 60.84 205 ALA A CA 1
ATOM 1573 C C . ALA A 1 205 ? -18.867 11.977 5.250 1.00 60.84 205 ALA A C 1
ATOM 1575 O O . ALA A 1 205 ? -18.883 12.331 4.071 1.00 60.84 205 ALA A O 1
ATOM 1576 N N . GLY A 1 206 ? -19.709 11.056 5.730 1.00 61.91 206 GLY A N 1
ATOM 1577 C CA . GLY A 1 206 ? -20.642 10.306 4.879 1.00 61.91 206 GLY A CA 1
ATOM 1578 C C . GLY A 1 206 ? -19.924 9.257 4.023 1.00 61.91 206 GLY A C 1
ATOM 1579 O O . GLY A 1 206 ? -19.052 8.557 4.526 1.00 61.91 206 GLY A O 1
ATOM 1580 N N . GLU A 1 207 ? -20.274 9.162 2.738 1.00 54.97 207 GLU A N 1
ATOM 1581 C CA . GLU A 1 207 ? -19.722 8.171 1.790 1.00 54.97 207 GLU A CA 1
ATOM 1582 C C . GLU A 1 207 ? -18.310 8.508 1.275 1.00 54.97 207 GLU A C 1
ATOM 1584 O O . GLU A 1 207 ? -17.688 7.703 0.588 1.00 54.97 207 GLU A O 1
ATOM 1589 N N . ASN A 1 208 ? -17.772 9.688 1.601 1.00 64.56 208 ASN A N 1
ATOM 1590 C CA . ASN A 1 208 ? -16.461 10.114 1.115 1.00 64.56 208 ASN A CA 1
ATOM 1591 C C . ASN A 1 208 ? -15.379 9.908 2.182 1.00 64.56 208 ASN A C 1
ATOM 1593 O O . ASN A 1 208 ? -15.372 10.593 3.213 1.00 64.56 208 ASN A O 1
ATOM 1597 N N . VAL A 1 209 ? -14.425 9.018 1.895 1.00 66.12 209 VAL A N 1
ATOM 1598 C CA . VAL A 1 209 ? -13.165 8.902 2.641 1.00 66.12 209 VAL A CA 1
ATOM 1599 C C . VAL A 1 209 ? -12.263 10.065 2.237 1.00 66.12 209 VAL A C 1
ATOM 1601 O O . VAL A 1 209 ? -11.953 10.243 1.060 1.00 66.12 209 VAL A O 1
ATOM 1604 N N . ARG A 1 210 ? -11.840 10.878 3.208 1.00 67.06 210 ARG A N 1
ATOM 1605 C CA . ARG A 1 210 ? -10.836 11.923 2.992 1.00 67.06 210 ARG A CA 1
ATOM 1606 C C . ARG A 1 210 ? -9.583 11.581 3.782 1.00 67.06 210 ARG A C 1
ATOM 1608 O O . ARG A 1 210 ? -9.620 11.511 5.012 1.00 67.06 210 ARG A O 1
ATOM 1615 N N . THR A 1 211 ? -8.465 11.425 3.080 1.00 73.50 211 THR A N 1
ATOM 1616 C CA . THR A 1 211 ? -7.146 11.475 3.715 1.00 73.50 211 THR A CA 1
ATOM 1617 C C . THR A 1 211 ? -6.871 12.919 4.098 1.00 73.50 211 THR A C 1
ATOM 1619 O O . THR A 1 211 ? -6.967 13.819 3.263 1.00 73.50 211 THR A O 1
ATOM 1622 N N . LEU A 1 212 ? -6.602 13.159 5.378 1.00 75.75 212 LEU A N 1
ATOM 1623 C CA . LEU A 1 212 ? -6.495 14.520 5.910 1.00 75.75 212 LEU A CA 1
ATOM 1624 C C . LEU A 1 212 ? -5.094 14.854 6.385 1.00 75.75 212 LEU A C 1
ATOM 1626 O O . LEU A 1 212 ? -4.726 16.029 6.369 1.00 75.75 212 LEU A O 1
ATOM 1630 N N . ARG A 1 213 ? -4.322 13.861 6.842 1.00 82.81 213 ARG A N 1
ATOM 1631 C CA . ARG A 1 213 ? -3.030 14.118 7.480 1.00 82.81 213 ARG A CA 1
ATOM 1632 C C . ARG A 1 213 ? -2.019 13.023 7.245 1.00 82.81 213 ARG A C 1
ATOM 1634 O O . ARG A 1 213 ? -2.345 11.844 7.290 1.00 82.81 213 ARG A O 1
ATOM 1641 N N . HIS A 1 214 ? -0.787 13.471 7.046 1.00 85.25 214 HIS A N 1
ATOM 1642 C CA . HIS A 1 214 ? 0.390 12.644 6.861 1.00 85.25 214 HIS A CA 1
ATOM 1643 C C . HIS A 1 214 ? 1.443 13.111 7.867 1.00 85.25 214 HIS A C 1
ATOM 1645 O O . HIS A 1 214 ? 1.673 14.315 8.007 1.00 85.25 214 HIS A O 1
ATOM 1651 N N . TRP A 1 215 ? 2.077 12.187 8.583 1.00 88.00 215 TRP A N 1
ATOM 1652 C CA . TRP A 1 215 ? 3.205 12.508 9.459 1.00 88.00 215 TRP A CA 1
ATOM 1653 C C . TRP A 1 215 ? 4.167 11.333 9.598 1.00 88.00 215 TRP A C 1
ATOM 1655 O O . TRP A 1 215 ? 3.869 10.208 9.208 1.00 88.00 215 TRP A O 1
ATOM 1665 N N . VAL A 1 216 ? 5.335 11.610 10.174 1.00 85.94 216 VAL A N 1
ATOM 1666 C CA . VAL A 1 216 ? 6.382 10.618 10.423 1.00 85.94 216 VAL A CA 1
ATOM 1667 C C . VAL A 1 216 ? 6.604 10.488 11.924 1.00 85.94 216 VAL A C 1
ATOM 1669 O O . VAL A 1 216 ? 6.564 11.481 12.657 1.00 85.94 216 VAL A O 1
ATOM 1672 N N . HIS A 1 217 ? 6.819 9.260 12.387 1.00 84.06 217 HIS A N 1
ATOM 1673 C CA . HIS A 1 217 ? 7.230 8.967 13.751 1.00 84.06 217 HIS A CA 1
ATOM 1674 C C . HIS A 1 217 ? 8.528 8.160 13.729 1.00 84.06 217 HIS A C 1
ATOM 1676 O O . HIS A 1 217 ? 8.605 7.090 13.125 1.00 84.06 217 HIS A O 1
ATOM 1682 N N . GLU A 1 218 ? 9.551 8.688 14.391 1.00 86.00 218 GLU A N 1
ATOM 1683 C CA . GLU A 1 218 ? 10.837 8.016 14.550 1.00 86.00 218 GLU A CA 1
ATOM 1684 C C . GLU A 1 218 ? 10.813 7.092 15.773 1.00 86.00 218 GLU A C 1
ATOM 1686 O O . GLU A 1 218 ? 10.044 7.310 16.713 1.00 86.00 218 GLU A O 1
ATOM 1691 N N . ASP A 1 219 ? 11.655 6.059 15.737 1.00 86.81 219 ASP A N 1
ATOM 1692 C CA . ASP A 1 219 ? 11.912 5.118 16.835 1.00 86.81 219 ASP A CA 1
ATOM 1693 C C . ASP A 1 219 ? 10.667 4.417 17.430 1.00 86.81 219 ASP A C 1
ATOM 1695 O O . ASP A 1 219 ? 10.602 4.094 18.621 1.00 86.81 219 ASP A O 1
ATOM 1699 N N . VAL A 1 220 ? 9.680 4.149 16.571 1.00 88.50 220 VAL A N 1
ATOM 1700 C CA . VAL A 1 220 ? 8.432 3.443 16.884 1.00 88.50 220 VAL A CA 1
ATOM 1701 C C . VAL A 1 220 ? 8.697 1.979 17.176 1.00 88.50 220 VAL A C 1
ATOM 1703 O O . VAL A 1 220 ? 9.383 1.317 16.406 1.00 88.50 220 VAL A O 1
ATOM 1706 N N . GLU A 1 221 ? 8.088 1.459 18.236 1.00 92.06 221 GLU A N 1
ATOM 1707 C CA . GLU A 1 221 ? 7.940 0.024 18.461 1.00 92.06 221 GLU A CA 1
ATOM 1708 C C . GLU A 1 221 ? 6.651 -0.480 17.794 1.00 92.06 221 GLU A C 1
ATOM 1710 O O . GLU A 1 221 ? 5.564 0.039 18.048 1.00 92.06 221 GLU A O 1
ATOM 1715 N N . PHE A 1 222 ? 6.750 -1.496 16.936 1.00 91.38 222 PHE A N 1
ATOM 1716 C CA . PHE A 1 222 ? 5.625 -1.991 16.129 1.00 91.38 222 PHE A CA 1
ATOM 1717 C C . PHE A 1 222 ? 4.774 -3.050 16.854 1.00 91.38 222 PHE A C 1
ATOM 1719 O O . PHE A 1 222 ? 4.342 -4.038 16.260 1.00 91.38 222 PHE A O 1
ATOM 1726 N N . THR A 1 223 ? 4.520 -2.865 18.153 1.00 93.25 223 THR A N 1
ATOM 1727 C CA . THR A 1 223 ? 3.556 -3.700 18.890 1.00 93.25 223 THR A CA 1
ATOM 1728 C C . THR A 1 223 ? 2.133 -3.155 18.733 1.00 93.25 223 THR A C 1
ATOM 1730 O O . THR A 1 223 ? 1.954 -1.938 18.626 1.00 93.25 223 THR A O 1
ATOM 1733 N N . PRO A 1 224 ? 1.084 -4.003 18.797 1.00 93.38 224 PRO A N 1
ATOM 1734 C CA . PRO A 1 224 ? -0.304 -3.539 18.704 1.00 93.38 224 PRO A CA 1
ATOM 1735 C C . PRO A 1 224 ? -0.640 -2.413 19.691 1.00 93.38 224 PRO A C 1
ATOM 1737 O O . PRO A 1 224 ? -1.325 -1.452 19.354 1.00 93.38 224 PRO A O 1
ATOM 1740 N N . ARG A 1 225 ? -0.101 -2.479 20.912 1.00 92.94 225 ARG A N 1
ATOM 1741 C CA . ARG A 1 225 ? -0.308 -1.435 21.917 1.00 92.94 225 ARG A CA 1
ATOM 1742 C C . ARG A 1 225 ? 0.301 -0.094 21.494 1.00 92.94 225 ARG A C 1
ATOM 1744 O O . ARG A 1 225 ? -0.396 0.916 21.547 1.00 92.94 225 ARG A O 1
ATOM 1751 N N . CYS A 1 226 ? 1.564 -0.082 21.067 1.00 91.88 226 CYS A N 1
ATOM 1752 C CA . CYS A 1 226 ? 2.251 1.137 20.636 1.00 91.88 226 CYS A CA 1
ATOM 1753 C C . CYS A 1 226 ? 1.605 1.749 19.385 1.00 91.88 226 CYS A C 1
ATOM 1755 O O . CYS A 1 226 ? 1.412 2.961 19.329 1.00 91.88 226 CYS A O 1
ATOM 1757 N N . LEU A 1 227 ? 1.178 0.921 18.427 1.00 92.38 227 LEU A N 1
ATOM 1758 C CA . LEU A 1 227 ? 0.457 1.373 17.231 1.00 92.38 227 LEU A CA 1
ATOM 1759 C C . LEU A 1 227 ? -0.888 2.030 17.586 1.00 92.38 227 LEU A C 1
ATOM 1761 O O . LEU A 1 227 ? -1.221 3.091 17.054 1.00 92.38 227 LEU A O 1
ATOM 1765 N N . GLY A 1 228 ? -1.623 1.466 18.551 1.00 89.56 228 GLY A N 1
ATOM 1766 C CA . GLY A 1 228 ? -2.823 2.097 19.106 1.00 89.56 228 GLY A CA 1
ATOM 1767 C C . GLY A 1 228 ? -2.542 3.451 19.773 1.00 89.56 228 GLY A C 1
ATOM 1768 O O . GLY A 1 228 ? -3.322 4.392 19.629 1.00 89.56 228 GLY A O 1
ATOM 1769 N N . GLU A 1 229 ? -1.416 3.593 20.475 1.00 89.12 229 GLU A N 1
ATOM 1770 C CA . GLU A 1 229 ? -1.026 4.849 21.130 1.00 89.12 229 GLU A CA 1
ATOM 1771 C C . GLU A 1 229 ? -0.583 5.937 20.134 1.00 89.12 229 GLU A C 1
ATOM 1773 O O . GLU A 1 229 ? -0.947 7.101 20.323 1.00 89.12 229 GLU A O 1
ATOM 1778 N N . ILE A 1 230 ? 0.112 5.578 19.045 1.00 85.62 230 ILE A N 1
ATOM 1779 C CA . ILE A 1 230 ? 0.446 6.498 17.936 1.00 85.62 230 ILE A CA 1
ATOM 1780 C C . ILE A 1 230 ? -0.826 7.103 17.349 1.00 85.62 230 ILE A C 1
ATOM 1782 O O . ILE A 1 230 ? -0.908 8.316 17.131 1.00 85.62 230 ILE A O 1
ATOM 1786 N N . ALA A 1 231 ? -1.842 6.261 17.159 1.00 78.19 231 ALA A N 1
ATOM 1787 C CA . ALA A 1 231 ? -3.128 6.683 16.642 1.00 78.19 231 ALA A CA 1
ATOM 1788 C C . ALA A 1 231 ? -3.797 7.733 17.539 1.00 78.19 231 ALA A C 1
ATOM 1790 O O . ALA A 1 231 ? -4.310 8.741 17.054 1.00 78.19 231 ALA A O 1
ATOM 1791 N N . PHE A 1 232 ? -3.712 7.559 18.859 1.00 80.31 232 PHE A N 1
ATOM 1792 C CA . PHE A 1 232 ? -4.219 8.531 19.825 1.00 80.31 232 PHE A CA 1
ATOM 1793 C C . PHE A 1 232 ? -3.390 9.821 19.885 1.00 80.31 232 PHE A C 1
ATOM 1795 O O . PHE A 1 232 ? -3.959 10.905 19.979 1.00 80.31 232 PHE A O 1
ATOM 1802 N N . ALA A 1 233 ? -2.057 9.740 19.825 1.00 71.88 233 ALA A N 1
ATOM 1803 C CA . ALA A 1 233 ? -1.1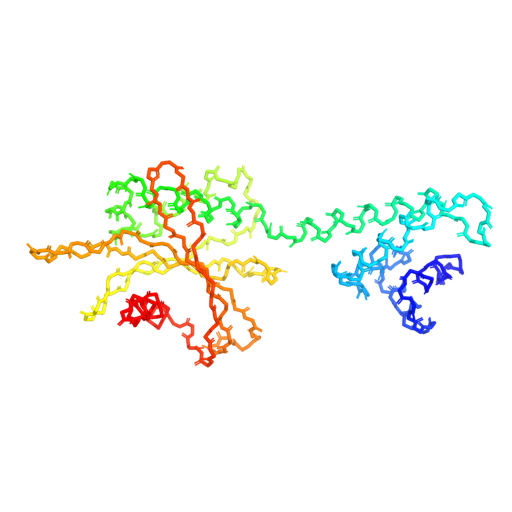74 10.904 19.959 1.00 71.88 233 ALA A CA 1
ATOM 1804 C C . ALA A 1 233 ? -1.429 11.988 18.895 1.00 71.88 233 ALA A C 1
ATOM 1806 O O . ALA A 1 233 ? -1.270 13.176 19.180 1.00 71.88 233 ALA A O 1
ATOM 1807 N N . SER A 1 234 ? -1.893 11.598 17.705 1.00 62.84 234 SER A N 1
ATOM 1808 C CA . SER A 1 234 ? -2.339 12.531 16.661 1.00 62.84 234 SER A CA 1
ATOM 1809 C C . SER A 1 234 ? -3.457 13.480 17.129 1.00 62.84 234 SER A C 1
ATOM 1811 O O . SER A 1 234 ? -3.451 14.650 16.761 1.00 62.84 234 SER A O 1
ATOM 1813 N N . GLN A 1 235 ? -4.355 13.020 18.009 1.00 56.41 235 GLN A N 1
ATOM 1814 C CA . GLN A 1 235 ? -5.475 13.801 18.548 1.00 56.41 235 GLN A CA 1
ATOM 1815 C C . GLN A 1 235 ? -5.002 14.963 19.437 1.00 56.41 235 GLN A C 1
ATOM 1817 O O . GLN A 1 235 ? -5.682 15.974 19.570 1.00 56.41 235 GLN A O 1
ATOM 1822 N N . LEU A 1 236 ? -3.828 14.830 20.063 1.00 53.53 236 LEU A N 1
ATOM 1823 C CA . LEU A 1 236 ? -3.277 15.853 20.956 1.00 53.53 236 LEU A CA 1
ATOM 1824 C C . LEU A 1 236 ? -2.517 16.955 20.207 1.00 53.53 236 LEU A C 1
ATOM 1826 O O . LEU A 1 236 ? -2.330 18.032 20.763 1.00 53.53 236 LEU A O 1
ATOM 1830 N N . ARG A 1 237 ? -2.090 16.708 18.961 1.00 54.94 237 ARG A N 1
ATOM 1831 C CA . ARG A 1 237 ? -1.402 17.713 18.130 1.00 54.94 237 ARG A CA 1
ATOM 1832 C C . ARG A 1 237 ? -2.359 18.718 17.474 1.00 54.94 237 ARG A C 1
ATOM 1834 O O . ARG A 1 237 ? -1.894 19.706 16.926 1.00 54.94 237 ARG A O 1
ATOM 1841 N N . GLU A 1 238 ? -3.673 18.495 17.546 1.00 44.66 238 GLU A N 1
ATOM 1842 C CA . GLU A 1 238 ? -4.701 19.423 17.039 1.00 44.66 238 GLU A CA 1
ATOM 1843 C C . GLU A 1 238 ? -5.019 20.601 17.978 1.00 44.66 238 GLU A C 1
ATOM 1845 O O . GLU A 1 238 ? -5.791 21.474 17.596 1.00 44.66 238 GLU A O 1
ATOM 1850 N N . VAL A 1 239 ? -4.468 20.644 19.198 1.00 35.47 239 VAL A N 1
ATOM 1851 C CA . VAL A 1 239 ? -4.841 21.644 20.226 1.00 35.47 239 VAL A CA 1
ATOM 1852 C C . VAL A 1 239 ? -3.805 22.777 20.360 1.00 35.47 239 VAL A C 1
ATOM 1854 O O . VAL A 1 239 ? -3.658 23.365 21.427 1.00 35.47 239 VAL A O 1
ATOM 1857 N N . THR A 1 240 ? -3.079 23.108 19.292 1.00 32.19 240 THR A N 1
ATOM 1858 C CA . THR A 1 240 ? -2.196 24.295 19.242 1.00 32.19 240 THR A CA 1
ATOM 1859 C C . THR A 1 240 ? -2.604 25.242 18.139 1.00 32.19 240 THR A C 1
ATOM 1861 O O . THR A 1 240 ? -2.826 24.741 17.016 1.00 32.19 240 THR A O 1
#

InterPro domains:
  IPR009060 UBA-like superfamily [SSF46934] (6-42)
  IPR018101 Translation elongation factor Ts, conserved site [PS01126] (10-25)

Organism: NCBI:txid2528005

Radius of gyration: 22.97 Å; chains: 1; bounding box: 52×43×66 Å

Sequence (240 aa):
MVDPIKLKGLRQLTNAGLADCKRALDASGGDLFAAAVSMLTESDVQELKQSMMVRASAGQSIKDPVTDTERQLLEALEAHFIGQRTRPVNVGFLFETTSLFLSDSQFRVAIMDQPGNTLETVWNALAPSPSSHSLPNATTVETKKVLSTVITMPTSESEWESDYVVLMHPRRRLIFSSSARVIAIYKRTKRADRGIANVEEMTGAGENVRTLRHWVHEDVEFTPRCLGEIAFASQLREVT

Foldseek 3Di:
DADPVLLVVLCVLQVDDSVLSVVLCVVVVNDSLSSNLVRDALVSLVVSVVVLVVQQVVPPPDPDHDDPVNVVSSVVNNVVNVPLQDDQLLVQLLVVLQQCLQAPPVLVVCCQVPVQVSSVVSSCVRCVDPPPFDGWDWDFDDDPQWTWIKTAHTDRPHQNGFRIKIWTDFDPDPPDTDHIKIKGWGDPDPDPFWFKIWIWIWHDDHSDIDTDDIDMDTTFGPDPVRVRVVVRVVVVVVPD